Protein AF-A0A7Y1VDQ6-F1 (afdb_monomer_lite)

Structure (mmCIF, N/CA/C/O backbone):
data_AF-A0A7Y1VDQ6-F1
#
_entry.id   AF-A0A7Y1VDQ6-F1
#
loop_
_atom_site.group_PDB
_atom_site.id
_atom_site.type_symbol
_atom_site.label_atom_id
_atom_site.label_alt_id
_atom_site.label_comp_id
_atom_site.label_asym_id
_atom_site.label_entity_id
_atom_site.label_seq_id
_atom_site.pdbx_PDB_ins_code
_atom_site.Cartn_x
_atom_site.Cartn_y
_atom_site.Cartn_z
_atom_site.occupancy
_atom_site.B_iso_or_equiv
_atom_site.auth_seq_id
_atom_site.auth_comp_id
_atom_site.auth_asym_id
_atom_site.auth_atom_id
_atom_site.pdbx_PDB_model_num
ATOM 1 N N . PHE A 1 1 ? -8.328 18.631 -32.331 1.00 52.78 1 PHE A N 1
ATOM 2 C CA . PHE A 1 1 ? -6.894 18.838 -32.068 1.00 52.78 1 PHE A CA 1
ATOM 3 C C . PHE A 1 1 ? -6.347 19.710 -33.178 1.00 52.78 1 PHE A C 1
ATOM 5 O O . PHE A 1 1 ? -6.608 19.399 -34.333 1.00 52.78 1 PHE A O 1
ATOM 12 N N . ASP A 1 2 ? -5.708 20.828 -32.841 1.00 75.69 2 ASP A N 1
ATOM 13 C CA . ASP A 1 2 ? -5.176 21.768 -33.831 1.00 75.69 2 ASP A CA 1
ATOM 14 C C . ASP A 1 2 ? -3.808 21.281 -34.339 1.00 75.69 2 ASP A C 1
ATOM 16 O O . ASP A 1 2 ? -2.830 21.262 -33.594 1.00 75.69 2 ASP A O 1
ATOM 20 N N . GLN A 1 3 ? -3.749 20.841 -35.600 1.00 69.50 3 GLN A N 1
ATOM 21 C CA . GLN A 1 3 ? -2.518 20.369 -36.249 1.00 69.50 3 GLN A CA 1
ATOM 22 C C . GLN A 1 3 ? -1.485 21.493 -36.417 1.00 69.50 3 GLN A C 1
ATOM 24 O O . GLN A 1 3 ? -0.283 21.226 -36.415 1.00 69.50 3 GLN A O 1
ATOM 29 N N . LYS A 1 4 ? -1.929 22.758 -36.469 1.00 73.94 4 LYS A N 1
ATOM 30 C CA . LYS A 1 4 ? -1.034 23.922 -36.517 1.00 73.94 4 LYS A CA 1
ATOM 31 C C . LYS A 1 4 ? -0.232 24.060 -35.222 1.00 73.94 4 LYS A C 1
ATOM 33 O O . LYS A 1 4 ? 0.971 24.294 -35.275 1.00 73.94 4 LYS A O 1
ATOM 38 N N . ALA A 1 5 ? -0.876 23.848 -34.075 1.00 77.56 5 ALA A N 1
ATOM 39 C CA . ALA A 1 5 ? -0.206 23.849 -32.778 1.00 77.56 5 ALA A CA 1
ATOM 40 C C . ALA A 1 5 ? 0.826 22.714 -32.664 1.00 77.56 5 ALA A C 1
ATOM 42 O O . ALA A 1 5 ? 1.908 22.922 -32.127 1.00 77.56 5 ALA A O 1
ATOM 43 N N . LEU A 1 6 ? 0.532 21.529 -33.214 1.00 71.38 6 LEU A N 1
ATOM 44 C CA . LEU A 1 6 ? 1.483 20.411 -33.234 1.00 71.38 6 LEU A CA 1
ATOM 45 C C . LEU A 1 6 ? 2.713 20.722 -34.103 1.00 71.38 6 LEU A C 1
ATOM 47 O O . LEU A 1 6 ? 3.835 20.403 -33.722 1.00 71.38 6 LEU A O 1
ATOM 51 N N . ARG A 1 7 ? 2.498 21.372 -35.254 1.00 76.81 7 ARG A N 1
ATOM 52 C CA . ARG A 1 7 ? 3.567 21.823 -36.152 1.00 76.81 7 ARG A CA 1
ATOM 53 C C . ARG A 1 7 ? 4.493 22.834 -35.479 1.00 76.81 7 ARG A C 1
ATOM 55 O O . ARG A 1 7 ? 5.700 22.693 -35.616 1.00 76.81 7 ARG A O 1
ATOM 62 N N . LEU A 1 8 ? 3.937 23.790 -34.736 1.00 78.56 8 LEU A N 1
ATOM 63 C CA . LEU A 1 8 ? 4.717 24.766 -33.967 1.00 78.56 8 LEU A CA 1
ATOM 64 C C . LEU A 1 8 ? 5.566 24.081 -32.892 1.00 78.56 8 LEU A C 1
ATOM 66 O O . LEU A 1 8 ? 6.774 24.244 -32.888 1.00 78.56 8 LEU A O 1
ATOM 70 N N . ARG A 1 9 ? 4.967 23.204 -32.077 1.00 80.06 9 ARG A N 1
ATOM 71 C CA . ARG A 1 9 ? 5.688 22.443 -31.037 1.00 80.06 9 ARG A CA 1
ATOM 72 C C . ARG A 1 9 ? 6.830 21.591 -31.587 1.00 80.06 9 ARG A C 1
ATOM 74 O O . ARG A 1 9 ? 7.827 21.367 -30.912 1.00 80.06 9 ARG A O 1
ATOM 81 N N . TYR A 1 10 ? 6.657 21.051 -32.791 1.00 75.44 10 TYR A N 1
ATOM 82 C CA . TYR A 1 10 ? 7.701 20.261 -33.429 1.00 75.44 10 TYR A CA 1
ATOM 83 C C . TYR A 1 10 ? 8.783 21.145 -34.063 1.00 75.44 10 TYR A C 1
ATOM 85 O O . TYR A 1 10 ? 9.948 20.774 -34.019 1.00 75.44 10 TYR A O 1
ATOM 93 N N . ALA A 1 11 ? 8.428 22.312 -34.610 1.00 74.12 11 ALA A N 1
ATOM 94 C CA . ALA A 1 11 ? 9.401 23.298 -35.088 1.00 74.12 11 ALA A CA 1
ATOM 95 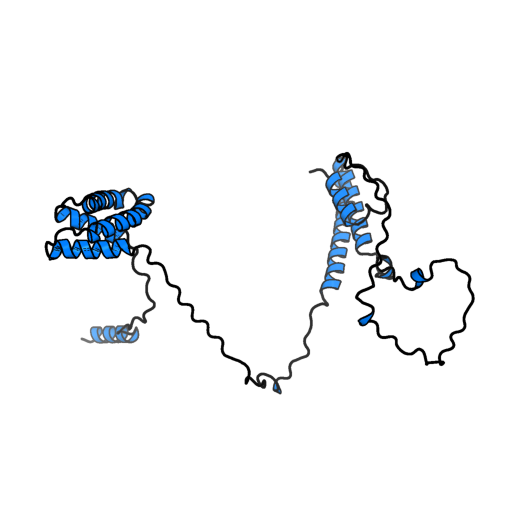C C . ALA A 1 11 ? 10.252 23.862 -33.931 1.00 74.12 11 ALA A C 1
ATOM 97 O O . ALA A 1 11 ? 11.473 23.921 -34.051 1.00 74.12 11 ALA A O 1
ATOM 98 N N . GLU A 1 12 ? 9.618 24.148 -32.789 1.00 80.00 12 GLU A N 1
ATOM 99 C CA . GLU A 1 12 ? 10.252 24.498 -31.508 1.00 80.00 12 GLU A CA 1
ATOM 100 C C . GLU A 1 12 ? 11.253 23.410 -31.077 1.00 80.00 12 GLU A C 1
ATOM 102 O O . GLU A 1 12 ? 12.421 23.690 -30.829 1.00 80.00 12 GLU A O 1
ATOM 107 N N . PHE A 1 13 ? 10.845 22.132 -31.097 1.00 79.12 13 PHE A N 1
ATOM 108 C CA . PHE A 1 13 ? 11.730 20.997 -30.787 1.00 79.12 13 PHE A CA 1
ATOM 109 C C . PHE A 1 13 ? 12.947 20.881 -31.725 1.00 79.12 13 PHE A C 1
ATOM 111 O O . PHE A 1 13 ? 13.984 20.343 -31.333 1.00 79.12 13 PHE A O 1
ATOM 118 N N . MET A 1 14 ? 12.828 21.365 -32.962 1.00 72.25 14 MET A N 1
ATOM 119 C CA . MET A 1 14 ? 13.901 21.349 -33.958 1.00 72.25 14 MET A CA 1
ATOM 120 C C . MET A 1 14 ? 14.816 22.581 -33.884 1.00 72.25 14 MET A C 1
ATOM 122 O O . MET A 1 14 ? 15.831 22.593 -34.580 1.00 72.25 14 MET A O 1
ATOM 126 N N . GLY A 1 15 ? 14.498 23.569 -33.036 1.00 68.44 15 GLY A N 1
ATOM 127 C CA . GLY A 1 15 ? 15.268 24.808 -32.880 1.00 68.44 15 GLY A CA 1
ATOM 128 C C . GLY A 1 15 ? 15.041 25.839 -33.991 1.00 68.44 15 GLY A C 1
ATOM 129 O O . GLY A 1 15 ? 15.846 26.745 -34.155 1.00 68.44 15 GLY A O 1
ATOM 130 N N . GLU A 1 16 ? 13.962 25.723 -34.775 1.00 63.44 16 GLU A N 1
ATOM 131 C CA . GLU A 1 16 ? 13.698 26.615 -35.924 1.00 63.44 16 GLU A CA 1
ATOM 132 C C . GLU A 1 16 ? 13.106 27.988 -35.531 1.00 63.44 16 GLU A C 1
ATOM 134 O O . GLU A 1 16 ? 12.882 28.839 -36.397 1.00 63.44 16 GLU A O 1
ATOM 139 N N . GLU A 1 17 ? 12.851 28.224 -34.240 1.00 59.28 17 GLU A N 1
ATOM 140 C CA . GLU A 1 17 ? 12.373 29.520 -33.727 1.00 59.28 17 GLU A CA 1
ATOM 141 C C . GLU A 1 17 ? 13.474 30.593 -33.697 1.00 59.28 17 GLU A C 1
ATOM 143 O O . GLU A 1 17 ? 13.162 31.778 -33.748 1.00 59.28 17 GLU A O 1
ATOM 148 N N . GLU A 1 18 ? 14.753 30.204 -33.683 1.00 50.19 18 GLU A N 1
ATOM 149 C CA . GLU A 1 18 ? 15.876 31.148 -33.576 1.00 50.19 18 GLU A CA 1
ATOM 150 C C . GLU A 1 18 ? 16.342 31.688 -34.947 1.00 50.19 18 GLU A C 1
ATOM 152 O O . GLU A 1 18 ? 16.821 32.815 -35.040 1.00 50.19 18 GLU A O 1
ATOM 157 N N . ASP A 1 19 ? 16.126 30.931 -36.033 1.00 44.44 19 ASP A N 1
ATOM 158 C CA . ASP A 1 19 ? 16.579 31.280 -37.397 1.00 44.44 19 ASP A CA 1
ATOM 159 C C . ASP A 1 19 ? 15.484 31.942 -38.263 1.00 44.44 19 ASP A C 1
ATOM 161 O O . ASP A 1 19 ? 15.747 32.569 -39.291 1.00 44.44 19 ASP A O 1
ATOM 165 N N . SER A 1 20 ? 14.216 31.860 -37.844 1.00 45.16 20 SER A N 1
ATOM 166 C CA . SER A 1 20 ? 13.118 32.578 -38.496 1.00 45.16 20 SER A CA 1
ATOM 167 C C . SER A 1 20 ? 12.603 33.674 -37.570 1.00 45.16 20 SER A C 1
ATOM 169 O O . SER A 1 20 ? 11.783 33.418 -36.702 1.00 45.16 20 SER A O 1
ATOM 171 N N . GLY A 1 21 ? 13.079 34.911 -37.760 1.00 42.03 21 GLY A N 1
ATOM 172 C CA . GLY A 1 21 ? 12.666 36.117 -37.019 1.00 42.03 21 GLY A CA 1
ATOM 173 C C . GLY A 1 21 ? 11.194 36.527 -37.208 1.00 42.03 21 GLY A C 1
ATOM 174 O O . GLY A 1 21 ? 10.890 37.677 -37.519 1.00 42.03 21 GLY A O 1
ATOM 175 N N . LEU A 1 22 ? 10.271 35.582 -37.060 1.00 36.28 22 LEU A N 1
ATOM 176 C CA . LEU A 1 22 ? 8.826 35.737 -37.051 1.00 36.28 22 LEU A CA 1
ATOM 177 C C . LEU A 1 22 ? 8.322 35.421 -35.643 1.00 36.28 22 LEU A C 1
ATOM 179 O O . LEU A 1 22 ? 7.614 34.440 -35.419 1.00 36.28 22 LEU A O 1
ATOM 183 N N . ASP A 1 23 ? 8.662 36.306 -34.709 1.00 39.59 23 ASP A N 1
ATOM 184 C CA . ASP A 1 23 ? 7.943 36.429 -33.449 1.00 39.59 23 ASP A CA 1
ATOM 185 C C . ASP A 1 23 ? 6.525 36.938 -33.751 1.00 39.59 23 ASP A C 1
ATOM 187 O O . ASP A 1 23 ? 6.282 38.122 -33.998 1.00 39.59 23 ASP A O 1
ATOM 191 N N . ILE A 1 24 ? 5.577 36.005 -33.825 1.00 40.19 24 ILE A N 1
ATOM 192 C CA . ILE A 1 24 ? 4.149 36.308 -33.802 1.00 40.19 24 ILE A CA 1
ATOM 193 C C . ILE A 1 24 ? 3.556 35.614 -32.578 1.00 40.19 24 ILE A C 1
ATOM 195 O O . ILE A 1 24 ? 2.944 34.549 -32.671 1.00 40.19 24 ILE A O 1
ATOM 199 N N . GLY A 1 25 ? 3.672 36.303 -31.445 1.00 32.06 25 GLY A N 1
ATOM 200 C CA . GLY A 1 25 ? 2.509 36.584 -30.611 1.00 32.06 25 GLY A CA 1
ATOM 201 C C . GLY A 1 25 ? 2.469 35.880 -29.263 1.00 32.06 25 GLY A C 1
ATOM 202 O O . GLY A 1 25 ? 1.751 34.898 -29.097 1.00 32.06 25 GLY A O 1
ATOM 203 N N . ASN A 1 26 ? 3.075 36.515 -28.262 1.00 33.50 26 ASN A N 1
ATOM 204 C CA . ASN A 1 26 ? 2.482 36.605 -26.929 1.00 33.50 26 ASN A CA 1
ATOM 205 C C . ASN A 1 26 ? 2.201 38.081 -26.615 1.00 33.50 26 ASN A C 1
ATOM 207 O O . ASN A 1 26 ? 2.941 38.752 -25.901 1.00 33.50 26 ASN A O 1
ATOM 211 N N . GLU A 1 27 ? 1.095 38.596 -27.160 1.00 37.72 27 GLU A N 1
ATOM 212 C CA . GLU A 1 27 ? 0.453 39.802 -26.634 1.00 37.72 27 GLU A CA 1
ATOM 213 C C . GLU A 1 27 ? -0.048 39.496 -25.215 1.00 37.72 27 GLU A C 1
ATOM 215 O O . GLU A 1 27 ? -1.138 38.951 -25.053 1.00 37.72 27 GLU A O 1
ATOM 220 N N . ASN A 1 28 ? 0.785 39.755 -24.203 1.00 37.16 28 ASN A N 1
ATOM 221 C CA . ASN A 1 28 ? 0.408 40.081 -22.822 1.00 37.16 28 ASN A CA 1
ATOM 222 C C . ASN A 1 28 ? 1.670 40.212 -21.956 1.00 37.16 28 ASN A C 1
ATOM 224 O O . ASN A 1 28 ? 2.018 39.272 -21.246 1.00 37.16 28 ASN A O 1
ATOM 228 N N . LEU A 1 29 ? 2.320 41.378 -21.971 1.00 31.48 29 LEU A N 1
ATOM 229 C CA . LEU A 1 29 ? 2.758 42.028 -20.732 1.00 31.48 29 LEU A CA 1
ATOM 230 C C . LEU A 1 29 ? 3.165 43.475 -21.024 1.00 31.48 29 LEU A C 1
ATOM 232 O O . LEU A 1 29 ? 4.260 43.770 -21.490 1.00 31.48 29 LEU A O 1
ATOM 236 N N . GLU A 1 30 ? 2.226 44.379 -20.771 1.00 31.91 30 GLU A N 1
ATOM 237 C CA . GLU A 1 30 ? 2.508 45.794 -20.583 1.00 31.91 30 GLU A CA 1
ATOM 238 C C . GLU A 1 30 ? 3.500 45.990 -19.430 1.00 31.91 30 GLU A C 1
ATOM 240 O O . GLU A 1 30 ? 3.379 45.365 -18.376 1.00 31.91 30 GLU A O 1
ATOM 245 N N . SER A 1 31 ? 4.362 46.990 -19.620 1.00 29.89 31 SER A N 1
ATOM 246 C CA . SER A 1 31 ? 4.977 47.829 -18.589 1.00 29.89 31 SER A CA 1
ATOM 247 C C . SER A 1 31 ? 5.972 47.161 -17.635 1.00 29.89 31 SER A C 1
ATOM 249 O O . SER A 1 31 ? 5.598 46.443 -16.714 1.00 29.89 31 SER A O 1
ATOM 251 N N . LEU A 1 32 ? 7.240 47.556 -17.739 1.00 28.22 32 LEU A N 1
ATOM 252 C CA . LEU A 1 32 ? 7.770 48.592 -16.848 1.00 28.22 32 LEU A CA 1
ATOM 253 C C . LEU A 1 32 ? 9.182 48.996 -17.281 1.00 28.22 32 LEU A C 1
ATOM 255 O O . LEU A 1 32 ? 10.073 48.170 -17.456 1.00 28.22 32 LEU A O 1
ATOM 259 N N . GLU A 1 33 ? 9.321 50.304 -17.458 1.00 30.91 33 GLU A N 1
ATOM 260 C CA . GLU A 1 33 ? 10.562 51.065 -17.408 1.00 30.91 33 GLU A CA 1
ATOM 261 C C . GLU A 1 33 ? 11.394 50.653 -16.183 1.00 30.91 33 GLU A C 1
ATOM 263 O O . GLU A 1 33 ? 10.828 50.447 -15.111 1.00 30.91 33 GLU A O 1
ATOM 268 N N . ASN A 1 34 ? 12.719 50.590 -16.328 1.00 29.22 34 ASN A N 1
ATOM 269 C CA . ASN A 1 34 ? 13.628 51.273 -15.408 1.00 29.22 34 ASN A CA 1
ATOM 270 C C . ASN A 1 34 ? 15.037 51.373 -16.005 1.00 29.22 34 ASN A C 1
ATOM 272 O O . ASN A 1 34 ? 15.670 50.385 -16.368 1.00 29.22 34 ASN A O 1
ATOM 276 N N . GLU A 1 35 ? 15.471 52.623 -16.111 1.00 34.84 35 GLU A N 1
ATOM 277 C CA . GLU A 1 35 ? 16.839 53.083 -16.307 1.00 34.84 35 GLU A CA 1
ATOM 278 C C . GLU A 1 35 ? 17.638 52.885 -15.006 1.00 34.84 35 GLU A C 1
ATOM 280 O O . GLU A 1 35 ? 17.183 53.339 -13.961 1.00 34.84 35 GLU A O 1
ATOM 285 N N . GLU A 1 36 ? 18.846 52.319 -15.060 1.00 28.94 36 GLU A N 1
ATOM 286 C CA . GLU A 1 36 ? 19.869 52.417 -13.996 1.00 28.94 36 GLU A CA 1
ATOM 287 C C . GLU A 1 36 ? 21.236 52.481 -14.710 1.00 28.94 36 GLU A C 1
ATOM 289 O O . GLU A 1 36 ? 21.596 51.569 -15.448 1.00 28.94 36 GLU A O 1
ATOM 294 N N . GLN A 1 37 ? 21.862 53.652 -14.883 1.00 28.50 37 GLN A N 1
ATOM 295 C CA . GLN A 1 37 ? 22.720 54.405 -13.950 1.00 28.50 37 GLN A CA 1
ATOM 296 C C . GLN A 1 37 ? 23.905 53.610 -13.373 1.00 28.50 37 GLN A C 1
ATOM 298 O O . GLN A 1 37 ? 23.745 52.660 -12.620 1.00 28.50 37 GLN A O 1
ATOM 303 N N . ASN A 1 38 ? 25.100 54.082 -13.751 1.00 29.09 38 ASN A N 1
ATOM 304 C CA . ASN A 1 38 ? 26.414 53.742 -13.213 1.00 29.09 38 ASN A CA 1
ATOM 305 C C . ASN A 1 38 ? 26.484 53.953 -11.698 1.00 29.09 38 ASN A C 1
ATOM 307 O O . ASN A 1 38 ? 26.236 55.076 -11.266 1.00 29.09 38 ASN A O 1
ATOM 311 N N . GLU A 1 39 ? 27.017 52.979 -10.959 1.00 29.27 39 GLU A N 1
ATOM 312 C CA . GLU A 1 39 ? 27.858 53.238 -9.785 1.00 29.27 39 GLU A CA 1
ATOM 313 C C . GLU A 1 39 ? 29.040 52.254 -9.771 1.00 29.27 39 GLU A C 1
ATOM 315 O O . GLU A 1 39 ? 28.887 51.045 -9.942 1.00 29.27 39 GLU A O 1
ATOM 320 N N . GLU A 1 40 ? 30.235 52.828 -9.651 1.00 33.09 40 GLU A N 1
ATOM 321 C CA . GLU A 1 40 ? 31.520 52.164 -9.464 1.00 33.09 40 GLU A CA 1
ATOM 322 C C . GLU A 1 40 ? 31.618 51.674 -8.012 1.00 33.09 40 GLU A C 1
ATOM 324 O O . GLU A 1 40 ? 31.557 52.493 -7.098 1.00 33.09 40 GLU A O 1
ATOM 329 N N . GLU A 1 41 ? 31.851 50.380 -7.783 1.00 31.20 41 GLU A N 1
ATOM 330 C CA . GLU A 1 41 ? 32.461 49.908 -6.537 1.00 31.20 41 GLU A CA 1
ATOM 331 C C . GLU A 1 41 ? 33.547 48.868 -6.840 1.00 31.20 41 GLU A C 1
ATOM 333 O O . GLU A 1 41 ? 33.340 47.841 -7.484 1.00 31.20 41 GLU A O 1
ATOM 338 N N . GLU A 1 42 ? 34.742 49.219 -6.383 1.00 43.91 42 GLU A N 1
ATOM 339 C CA . GLU A 1 42 ? 35.998 48.492 -6.427 1.00 43.91 42 GLU A CA 1
ATOM 340 C C . GLU A 1 42 ? 35.908 47.265 -5.502 1.00 43.91 42 GLU A C 1
ATOM 342 O O . GLU A 1 42 ? 36.004 47.381 -4.281 1.00 43.91 42 GLU A O 1
ATOM 347 N N . SER A 1 43 ? 35.696 46.077 -6.073 1.00 36.94 43 SER A N 1
ATOM 348 C CA . SER A 1 43 ? 35.812 44.808 -5.352 1.00 36.94 43 SER A CA 1
ATOM 349 C C . SER A 1 43 ? 37.053 44.060 -5.831 1.00 36.94 43 SER A C 1
ATOM 351 O O . SER A 1 43 ? 37.087 43.561 -6.956 1.00 36.94 43 SER A O 1
ATOM 353 N N . GLU A 1 44 ? 38.067 43.997 -4.970 1.00 48.34 44 GLU A N 1
ATOM 354 C CA . GLU A 1 44 ? 39.236 43.132 -5.128 1.00 48.34 44 GLU A CA 1
ATOM 355 C C . GLU A 1 44 ? 38.792 41.686 -5.417 1.00 48.34 44 GLU A C 1
ATOM 357 O O . GLU A 1 44 ? 37.946 41.133 -4.711 1.00 48.34 44 GLU A O 1
ATOM 362 N N . ASP A 1 45 ? 39.349 41.090 -6.475 1.00 60.31 45 ASP A N 1
ATOM 363 C CA . ASP A 1 45 ? 39.040 39.734 -6.930 1.00 60.31 45 ASP A CA 1
ATOM 364 C C . ASP A 1 45 ? 39.461 38.693 -5.865 1.00 60.31 45 ASP A C 1
ATOM 366 O O . ASP A 1 45 ? 40.661 38.506 -5.625 1.00 60.31 45 ASP A O 1
ATOM 370 N N . PRO A 1 46 ? 38.514 37.984 -5.218 1.00 61.31 46 PRO A N 1
ATOM 371 C CA . PRO A 1 46 ? 38.809 37.026 -4.152 1.00 61.31 46 PRO A CA 1
ATOM 372 C C . PRO A 1 46 ? 39.549 35.766 -4.639 1.00 61.31 46 PRO A C 1
ATOM 374 O O . PRO A 1 46 ? 39.880 34.908 -3.817 1.00 61.31 46 PRO A O 1
ATOM 377 N N . LEU A 1 47 ? 39.808 35.623 -5.947 1.00 56.38 47 LEU A N 1
ATOM 378 C CA . LEU A 1 47 ? 40.581 34.513 -6.513 1.00 56.38 47 LEU A CA 1
ATOM 379 C C . LEU A 1 47 ? 42.073 34.802 -6.731 1.00 56.38 47 LEU A C 1
ATOM 381 O O . LEU A 1 47 ? 42.812 33.858 -7.024 1.00 56.38 47 LEU A O 1
ATOM 385 N N . ALA A 1 48 ? 42.546 36.037 -6.535 1.00 62.88 48 ALA A N 1
ATOM 386 C CA . ALA A 1 48 ? 43.953 36.390 -6.764 1.00 62.88 48 ALA A CA 1
ATOM 387 C C . ALA A 1 48 ? 44.947 35.611 -5.869 1.00 62.88 48 ALA A C 1
ATOM 389 O O . ALA A 1 48 ? 46.111 35.448 -6.222 1.00 62.88 48 ALA A O 1
ATOM 390 N N . GLU A 1 49 ? 44.501 35.068 -4.729 1.00 57.12 49 GLU A N 1
ATOM 391 C CA . GLU A 1 49 ? 45.335 34.232 -3.845 1.00 57.12 49 GLU A CA 1
ATOM 392 C C . GLU A 1 49 ? 45.510 32.783 -4.357 1.00 57.12 49 GLU A C 1
ATOM 394 O O . GLU A 1 49 ? 46.384 32.055 -3.887 1.00 57.12 49 GLU A O 1
ATOM 399 N N . TYR A 1 50 ? 44.711 32.355 -5.344 1.00 59.16 50 TYR A N 1
ATOM 400 C CA . TYR A 1 50 ? 44.745 30.998 -5.911 1.00 59.16 50 TYR A CA 1
ATOM 401 C C . TYR A 1 50 ? 45.374 30.917 -7.308 1.00 59.16 50 TYR A C 1
ATOM 403 O O . TYR A 1 50 ? 45.562 29.815 -7.831 1.00 59.16 50 TYR A O 1
ATOM 411 N N . THR A 1 51 ? 45.732 32.048 -7.915 1.00 50.62 51 THR A N 1
ATOM 412 C CA . THR A 1 51 ? 46.453 32.073 -9.190 1.00 50.62 51 THR A CA 1
ATOM 413 C C . THR A 1 51 ? 47.951 31.931 -8.929 1.00 50.62 51 THR A C 1
ATOM 415 O O . THR A 1 51 ? 48.599 32.842 -8.420 1.00 50.62 51 THR A O 1
ATOM 418 N N . HIS A 1 52 ? 48.517 30.766 -9.245 1.00 59.62 52 HIS A N 1
ATOM 419 C CA . HIS A 1 52 ? 49.966 30.590 -9.259 1.00 59.62 52 HIS A CA 1
ATOM 420 C C . HIS A 1 52 ? 50.547 31.195 -10.540 1.00 59.62 52 HIS A C 1
ATOM 422 O O . HIS A 1 52 ? 50.369 30.635 -11.621 1.00 59.62 52 HIS A O 1
ATOM 428 N N . ASP A 1 53 ? 51.275 32.305 -10.401 1.00 54.81 53 ASP A N 1
ATOM 429 C CA . ASP A 1 53 ? 52.198 32.781 -11.429 1.00 54.81 53 ASP A CA 1
ATOM 430 C C . ASP A 1 53 ? 53.300 31.733 -11.610 1.00 54.81 53 ASP A C 1
ATOM 432 O O . ASP A 1 53 ? 54.102 31.466 -10.711 1.00 54.81 53 ASP A O 1
ATOM 436 N N . HIS A 1 54 ? 53.313 31.086 -12.770 1.00 52.31 54 HIS A N 1
ATOM 437 C CA . HIS A 1 54 ? 54.437 30.265 -13.186 1.00 52.31 54 HIS A CA 1
ATOM 438 C C . HIS A 1 54 ? 55.470 31.172 -13.858 1.00 52.31 54 HIS A C 1
ATOM 440 O O . HIS A 1 54 ? 55.172 31.804 -14.869 1.00 52.31 54 HIS A O 1
ATOM 446 N N . ASP A 1 55 ? 56.673 31.218 -13.278 1.00 43.28 55 ASP A N 1
ATOM 447 C CA . ASP A 1 55 ? 57.845 31.911 -13.814 1.00 43.28 55 ASP A CA 1
ATOM 448 C C . ASP A 1 55 ? 58.005 31.661 -15.322 1.00 43.28 55 ASP A C 1
ATOM 450 O O . ASP A 1 55 ? 58.183 30.528 -15.782 1.00 43.28 55 ASP A O 1
ATOM 454 N N . ASN A 1 56 ? 57.953 32.748 -16.090 1.00 50.22 56 ASN A N 1
ATOM 455 C CA . ASN A 1 56 ? 58.138 32.758 -17.533 1.00 50.22 56 ASN A CA 1
ATOM 456 C C . ASN A 1 56 ? 59.633 32.777 -17.892 1.00 50.22 56 ASN A C 1
ATOM 458 O O . ASN A 1 56 ? 60.150 33.761 -18.415 1.00 50.22 56 ASN A O 1
ATOM 462 N N . GLU A 1 57 ? 60.334 31.683 -17.604 1.00 45.78 57 GLU A N 1
ATOM 463 C CA . GLU A 1 57 ? 61.690 31.441 -18.108 1.00 45.78 57 GLU A CA 1
ATOM 464 C C . GLU A 1 57 ? 61.743 30.084 -18.819 1.00 45.78 57 GLU A C 1
ATOM 466 O O . GLU A 1 57 ? 62.349 29.116 -18.361 1.00 45.78 57 GLU A O 1
ATOM 471 N N . ASN A 1 58 ? 61.092 30.005 -19.980 1.00 42.38 58 ASN A N 1
ATOM 472 C CA . ASN A 1 58 ? 61.426 28.990 -20.973 1.00 42.38 58 ASN A CA 1
ATOM 473 C C . ASN A 1 58 ? 61.521 29.624 -22.366 1.00 42.38 58 ASN A C 1
ATOM 475 O O . ASN A 1 58 ? 60.602 29.560 -23.177 1.00 42.38 58 ASN A O 1
ATOM 479 N N . GLU A 1 59 ? 62.682 30.223 -22.629 1.00 46.44 59 GLU A N 1
ATOM 480 C CA . GLU A 1 59 ? 63.118 30.847 -23.889 1.00 46.44 59 GLU A CA 1
ATOM 481 C C . GLU A 1 59 ? 63.373 29.836 -25.035 1.00 46.44 59 GLU A C 1
ATOM 483 O O . GLU A 1 59 ? 64.267 30.001 -25.865 1.00 46.44 59 GLU A O 1
ATOM 488 N N . HIS A 1 60 ? 62.596 28.755 -25.118 1.00 43.38 60 HIS A N 1
ATOM 489 C CA . HIS A 1 60 ? 62.765 27.742 -26.158 1.00 43.38 60 HIS A CA 1
ATOM 490 C C . HIS A 1 60 ? 61.428 27.250 -26.711 1.00 43.38 60 HIS A C 1
ATOM 492 O O . HIS A 1 60 ? 61.040 26.102 -26.520 1.00 43.38 60 HIS A O 1
ATOM 498 N N . ASN A 1 61 ? 60.754 28.128 -27.453 1.00 43.00 61 ASN A N 1
ATOM 499 C CA . ASN A 1 61 ? 60.068 27.758 -28.691 1.00 43.00 61 ASN A CA 1
ATOM 500 C C . ASN A 1 61 ? 59.751 29.025 -29.495 1.00 43.00 61 ASN A C 1
ATOM 502 O O . ASN A 1 61 ? 58.718 29.657 -29.304 1.00 43.00 61 ASN A O 1
ATOM 506 N N . LEU A 1 62 ? 60.671 29.385 -30.396 1.00 48.78 62 LEU A N 1
ATOM 507 C CA . LEU A 1 62 ? 60.396 30.305 -31.498 1.00 48.78 62 LEU A CA 1
ATOM 508 C C . LEU A 1 62 ? 59.311 29.671 -32.379 1.00 48.78 62 LEU A C 1
ATOM 510 O O . LEU A 1 62 ? 59.589 28.721 -33.112 1.00 48.78 62 LEU A O 1
ATOM 514 N N . VAL A 1 63 ? 58.094 30.195 -32.295 1.00 44.44 63 VAL A N 1
ATOM 515 C CA . VAL A 1 63 ? 57.132 30.135 -33.396 1.00 44.44 63 VAL A CA 1
ATOM 516 C C . VAL A 1 63 ? 57.208 31.500 -34.069 1.00 44.44 63 VAL A C 1
ATOM 518 O O . VAL A 1 63 ? 57.188 32.518 -33.383 1.00 44.44 63 VAL A O 1
ATOM 521 N N . GLU A 1 64 ? 57.414 31.502 -35.383 1.00 43.84 64 GLU A N 1
ATOM 522 C CA . GLU A 1 64 ? 57.484 32.715 -36.200 1.00 43.84 64 GLU A CA 1
ATOM 523 C C . GLU A 1 64 ? 56.166 33.495 -36.062 1.00 43.84 64 GLU A C 1
ATOM 525 O O . GLU A 1 64 ? 55.086 32.928 -36.221 1.00 43.84 64 GLU A O 1
ATOM 530 N N . GLU A 1 65 ? 56.263 34.778 -35.704 1.00 39.03 65 GLU A N 1
ATOM 531 C CA . GLU A 1 65 ? 55.142 35.715 -35.747 1.00 39.03 65 GLU A CA 1
ATOM 532 C C . GLU A 1 65 ? 54.871 36.045 -37.220 1.00 39.03 65 GLU A C 1
ATOM 534 O O . GLU A 1 65 ? 55.572 36.857 -37.825 1.00 39.03 65 GLU A O 1
ATOM 539 N N . ASP A 1 66 ? 53.890 35.366 -37.815 1.00 36.75 66 ASP A N 1
ATOM 540 C CA . ASP A 1 66 ? 53.272 35.821 -39.057 1.00 36.75 66 ASP A CA 1
ATOM 541 C C . ASP A 1 66 ? 52.297 36.957 -38.714 1.00 36.75 66 ASP A C 1
ATOM 543 O O . ASP A 1 66 ? 51.219 36.748 -38.154 1.00 36.75 66 ASP A O 1
ATOM 547 N N . ASP A 1 67 ? 52.718 38.179 -39.045 1.00 40.88 67 ASP A N 1
ATOM 548 C CA . ASP A 1 67 ? 51.895 39.384 -39.075 1.00 40.88 67 ASP A CA 1
ATOM 549 C C . ASP A 1 67 ? 50.820 39.256 -40.174 1.00 40.88 67 ASP A C 1
ATOM 551 O O . ASP A 1 67 ? 51.010 39.703 -41.309 1.00 40.88 67 ASP A O 1
ATOM 555 N N . GLU A 1 68 ? 49.665 38.674 -39.846 1.00 40.84 68 GLU A N 1
ATOM 556 C CA . GLU A 1 68 ? 48.437 38.862 -40.625 1.00 40.84 68 GLU A CA 1
ATOM 557 C C . GLU A 1 68 ? 47.399 39.635 -39.801 1.00 40.84 68 GLU A C 1
ATOM 559 O O . GLU A 1 68 ? 46.764 39.141 -38.870 1.00 40.84 68 GLU A O 1
ATOM 564 N N . GLU A 1 69 ? 47.266 40.908 -40.174 1.00 47.94 69 GLU A N 1
ATOM 565 C CA . GLU A 1 69 ? 46.258 41.879 -39.758 1.00 47.94 69 GLU A CA 1
ATOM 566 C C . GLU A 1 69 ? 44.849 41.406 -40.175 1.00 47.94 69 GLU A C 1
ATOM 568 O O . GLU A 1 69 ? 44.248 41.927 -41.114 1.00 47.94 69 GLU A O 1
ATOM 573 N N . ASP A 1 70 ? 44.286 40.428 -39.467 1.00 42.72 70 ASP A N 1
ATOM 574 C CA . ASP A 1 70 ? 42.855 40.139 -39.528 1.00 42.72 70 ASP A CA 1
ATOM 575 C C . ASP A 1 70 ? 42.186 40.603 -38.234 1.00 42.72 70 ASP A C 1
ATOM 577 O O . ASP A 1 70 ? 42.321 40.037 -37.152 1.00 42.72 70 ASP A O 1
ATOM 581 N N . SER A 1 71 ? 41.455 41.706 -38.376 1.00 49.44 71 SER A N 1
ATOM 582 C CA . SER A 1 71 ? 40.644 42.378 -37.360 1.00 49.44 71 SER A CA 1
ATOM 583 C C . SER A 1 71 ? 39.436 41.535 -36.927 1.00 49.44 71 SER A C 1
ATOM 585 O O . SER A 1 71 ? 38.276 41.908 -37.099 1.00 49.44 71 SER A O 1
ATOM 587 N N . LYS A 1 72 ? 39.708 40.376 -36.332 1.00 52.88 72 LYS A N 1
ATOM 588 C CA . LYS A 1 72 ? 38.749 39.586 -35.567 1.00 52.88 72 LYS A CA 1
ATOM 589 C C . LYS A 1 72 ? 39.316 39.413 -34.171 1.00 52.88 72 LYS A C 1
ATOM 591 O O . LYS A 1 72 ? 40.501 39.156 -34.004 1.00 52.88 72 LYS A O 1
ATOM 596 N N . ASN A 1 73 ? 38.472 39.654 -33.174 1.00 59.62 73 ASN A N 1
ATOM 597 C CA . ASN A 1 73 ? 38.838 39.678 -31.763 1.00 59.62 73 ASN A CA 1
ATOM 598 C C . ASN A 1 73 ? 39.812 38.531 -31.425 1.00 59.62 73 ASN A C 1
ATOM 600 O O . ASN A 1 73 ? 39.463 37.381 -31.687 1.00 59.62 73 ASN A O 1
ATOM 604 N N . PRO A 1 74 ? 40.984 38.789 -30.813 1.00 61.62 74 PRO A N 1
ATOM 605 C CA . PRO A 1 74 ? 41.973 37.745 -30.507 1.00 61.62 74 PRO A CA 1
ATOM 606 C C . PRO A 1 74 ? 41.421 36.661 -29.563 1.00 61.62 74 PRO A C 1
ATOM 608 O O . PRO A 1 74 ? 41.952 35.561 -29.482 1.00 61.62 74 PRO A O 1
ATOM 611 N N . LEU A 1 75 ? 40.309 36.952 -28.882 1.00 61.62 75 LEU A N 1
ATOM 612 C CA . LEU A 1 75 ? 39.544 36.015 -28.058 1.00 61.62 75 LEU A CA 1
ATOM 613 C C . LEU A 1 75 ? 38.762 34.974 -28.873 1.00 61.62 75 LEU A C 1
ATOM 615 O O . LEU A 1 75 ? 38.470 33.899 -28.362 1.00 61.62 75 LEU A O 1
ATOM 619 N N . GLN A 1 76 ? 38.431 35.261 -30.132 1.00 62.31 76 GLN A N 1
ATOM 620 C CA . GLN A 1 76 ? 37.607 34.387 -30.968 1.00 62.31 76 GLN A CA 1
ATOM 621 C C . GLN A 1 76 ? 38.363 33.135 -31.430 1.00 62.31 76 GLN A C 1
ATOM 623 O O . GLN A 1 76 ? 37.747 32.111 -31.681 1.00 62.31 76 GLN A O 1
ATOM 628 N N . GLN A 1 77 ? 39.697 33.180 -31.465 1.00 59.31 77 GLN A N 1
ATOM 629 C CA . GLN A 1 77 ? 40.536 32.009 -31.741 1.00 59.31 77 GLN A CA 1
ATOM 630 C C . GLN A 1 77 ? 40.655 31.058 -30.533 1.00 59.31 77 GLN A C 1
ATOM 632 O O . GLN A 1 77 ? 41.072 29.913 -30.688 1.00 59.31 77 GLN A O 1
ATOM 637 N N . PHE A 1 78 ? 40.276 31.525 -29.337 1.00 61.38 78 PHE A N 1
ATOM 638 C CA . PHE A 1 78 ? 40.248 30.741 -28.098 1.00 61.38 78 PHE A CA 1
ATOM 639 C C . PHE A 1 78 ? 38.826 30.364 -27.652 1.00 61.38 78 PHE A C 1
ATOM 641 O O . PHE A 1 78 ? 38.675 29.529 -26.758 1.00 61.38 78 PHE A O 1
ATOM 648 N N . LEU A 1 79 ? 37.786 30.934 -28.273 1.00 61.81 79 LEU A N 1
ATOM 649 C CA . LEU A 1 79 ? 36.425 30.416 -28.183 1.00 61.81 79 LEU A CA 1
ATOM 650 C C . LEU A 1 79 ? 36.304 29.225 -29.136 1.00 61.81 79 LEU A C 1
ATOM 652 O O . LEU A 1 79 ? 36.255 29.384 -30.351 1.00 61.81 79 LEU A O 1
ATOM 656 N N . HIS A 1 80 ? 36.245 28.017 -28.583 1.00 60.69 80 HIS A N 1
ATOM 657 C CA . HIS A 1 80 ? 35.647 26.913 -29.319 1.00 60.69 80 HIS A CA 1
ATOM 658 C C . HIS A 1 80 ? 34.130 27.101 -29.273 1.00 60.69 80 HIS A C 1
ATOM 660 O O . HIS A 1 80 ? 33.513 26.867 -28.231 1.00 60.69 80 HIS A O 1
ATOM 666 N N . ASP A 1 81 ? 33.540 27.528 -30.388 1.00 58.62 81 ASP A N 1
ATOM 667 C CA . ASP A 1 81 ? 32.090 27.546 -30.566 1.00 58.62 81 ASP A CA 1
ATOM 668 C C . ASP A 1 81 ? 31.586 26.091 -30.562 1.00 58.62 81 ASP A C 1
ATOM 670 O O . ASP A 1 81 ? 31.579 25.391 -31.569 1.00 58.62 81 ASP A O 1
ATOM 674 N N . HIS A 1 82 ? 31.206 25.591 -29.386 1.00 58.56 82 HIS A N 1
ATOM 675 C CA . HIS A 1 82 ? 30.609 24.259 -29.223 1.00 58.56 82 HIS A CA 1
ATOM 676 C C . HIS A 1 82 ? 29.127 24.215 -29.614 1.00 58.56 82 HIS A C 1
ATOM 678 O O . HIS A 1 82 ? 28.508 23.148 -29.576 1.00 58.56 82 HIS A O 1
ATOM 684 N N . ASP A 1 83 ? 28.575 25.370 -29.976 1.00 51.28 83 ASP A N 1
ATOM 685 C CA . ASP A 1 83 ? 27.175 25.544 -30.331 1.00 51.28 83 ASP A CA 1
ATOM 686 C C . ASP A 1 83 ? 26.889 25.232 -31.799 1.00 51.28 83 ASP A C 1
ATOM 688 O O . ASP A 1 83 ? 25.721 25.236 -32.173 1.00 51.28 83 ASP A O 1
ATOM 692 N N . ASP A 1 84 ? 27.899 24.914 -32.620 1.00 54.06 84 ASP A N 1
ATOM 693 C CA . ASP A 1 84 ? 27.668 24.511 -34.005 1.00 54.06 84 ASP A CA 1
ATOM 694 C C . ASP A 1 84 ? 27.395 22.992 -34.101 1.00 54.06 84 ASP A C 1
ATOM 696 O O . ASP A 1 84 ? 28.315 22.163 -34.044 1.00 54.06 84 ASP A O 1
ATOM 700 N N . PRO A 1 85 ? 26.124 22.561 -34.228 1.00 55.62 85 PRO A N 1
ATOM 701 C CA . PRO A 1 85 ? 25.784 21.148 -34.325 1.00 55.62 85 PRO A CA 1
ATOM 702 C C . PRO A 1 85 ? 26.268 20.510 -35.637 1.00 55.62 85 PRO A C 1
ATOM 704 O O . PRO A 1 85 ? 26.200 19.279 -35.757 1.00 55.62 85 PRO A O 1
ATOM 707 N N . GLU A 1 86 ? 26.719 21.301 -36.622 1.00 52.62 86 GLU A N 1
ATOM 708 C CA . GLU A 1 86 ? 27.215 20.781 -37.899 1.00 52.62 86 GLU A CA 1
ATOM 709 C C . GLU A 1 86 ? 28.605 20.132 -37.776 1.00 52.62 86 GLU A C 1
ATOM 711 O O . GLU A 1 86 ? 28.853 19.108 -38.424 1.00 52.62 86 GLU A O 1
ATOM 716 N N . GLU A 1 87 ? 29.481 20.607 -36.880 1.00 50.88 87 GLU A N 1
ATOM 717 C CA . GLU A 1 87 ? 30.840 20.051 -36.740 1.00 50.88 87 GLU A CA 1
ATOM 718 C C . GLU A 1 87 ? 30.869 18.633 -36.136 1.00 50.88 87 GLU A C 1
ATOM 720 O O . GLU A 1 87 ? 31.803 17.861 -36.368 1.00 50.88 87 GLU A O 1
ATOM 725 N N . ALA A 1 88 ? 29.814 18.215 -35.428 1.00 53.12 88 ALA A N 1
ATOM 726 C CA . ALA A 1 88 ? 29.755 16.892 -34.802 1.00 53.12 88 ALA A CA 1
ATOM 727 C C . ALA A 1 88 ? 29.398 15.740 -35.770 1.00 53.12 88 ALA A C 1
ATOM 729 O O . ALA A 1 88 ? 29.479 14.569 -35.381 1.00 53.12 88 ALA A O 1
ATOM 730 N N . THR A 1 89 ? 28.985 16.017 -37.018 1.00 54.16 89 THR A N 1
ATOM 731 C CA . THR A 1 89 ? 28.450 14.978 -37.929 1.00 54.16 89 THR A CA 1
ATOM 732 C C . THR A 1 89 ? 28.864 15.123 -39.399 1.00 54.16 89 THR A C 1
ATOM 734 O O . THR A 1 89 ? 28.040 15.064 -40.303 1.00 54.16 89 THR A O 1
ATOM 737 N N . LEU A 1 90 ? 30.167 15.176 -39.678 1.00 48.94 90 LEU A N 1
ATOM 738 C CA . LEU A 1 90 ? 30.721 15.279 -41.043 1.00 48.94 90 LEU A CA 1
ATOM 739 C C . LEU A 1 90 ? 30.357 14.151 -42.050 1.00 48.94 90 LEU A C 1
ATOM 741 O O . LEU A 1 90 ? 30.728 14.264 -43.215 1.00 48.94 90 LEU A O 1
ATOM 745 N N . PHE A 1 91 ? 29.655 13.065 -41.673 1.00 46.09 91 PHE A N 1
ATOM 746 C CA . PHE A 1 91 ? 29.412 11.922 -42.586 1.00 46.09 91 PHE A CA 1
ATOM 747 C C . PHE A 1 91 ? 28.036 11.237 -42.543 1.00 46.09 91 PHE A C 1
ATOM 749 O O . PHE A 1 91 ? 27.870 10.154 -43.107 1.00 46.09 91 PHE A O 1
ATOM 756 N N . THR A 1 92 ? 27.006 11.851 -41.970 1.00 57.03 92 THR A N 1
ATOM 757 C CA . THR A 1 92 ? 25.624 11.373 -42.145 1.00 57.03 92 THR A CA 1
ATOM 758 C C . THR A 1 92 ? 24.694 12.563 -42.190 1.00 57.03 92 THR A C 1
ATOM 760 O O . THR A 1 92 ? 24.872 13.470 -41.386 1.00 57.03 92 THR A O 1
ATOM 763 N N . GLU A 1 93 ? 23.680 12.534 -43.061 1.00 61.25 93 GLU A N 1
ATOM 764 C CA . GLU A 1 93 ? 22.524 13.418 -42.912 1.00 61.25 93 GLU A CA 1
ATOM 765 C C . GLU A 1 93 ? 22.112 13.410 -41.434 1.00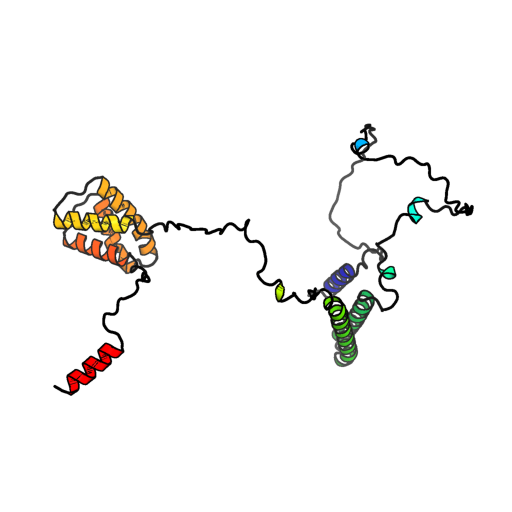 61.25 93 GLU A C 1
ATOM 767 O O . GLU A 1 93 ? 21.831 12.339 -40.876 1.00 61.25 93 GLU A O 1
ATOM 772 N N . SER A 1 94 ? 22.198 14.576 -40.787 1.00 71.00 94 SER A N 1
ATOM 773 C CA . SER A 1 94 ? 22.006 14.684 -39.346 1.00 71.00 94 SER A CA 1
ATOM 774 C C . SER A 1 94 ? 20.648 14.079 -38.984 1.00 71.00 94 SER A C 1
ATOM 776 O O . SER A 1 94 ? 19.683 14.162 -39.752 1.00 71.00 94 SER A O 1
ATOM 778 N N . LEU A 1 95 ? 20.540 13.442 -37.811 1.00 75.12 95 LEU A N 1
ATOM 779 C CA . LEU A 1 95 ? 19.257 12.889 -37.344 1.00 75.12 95 LEU A CA 1
ATOM 780 C C . LEU A 1 95 ? 18.136 13.936 -37.431 1.00 75.12 95 LEU A C 1
ATOM 782 O O . LEU A 1 95 ? 16.995 13.593 -37.735 1.00 75.12 95 LEU A O 1
ATOM 786 N N . ARG A 1 96 ? 18.495 15.211 -37.232 1.00 76.75 96 ARG A N 1
ATOM 787 C CA . ARG A 1 96 ? 17.622 16.371 -37.400 1.00 76.75 96 ARG A CA 1
ATOM 788 C C . ARG A 1 96 ? 17.121 16.528 -38.843 1.00 76.75 96 ARG A C 1
ATOM 790 O O . ARG A 1 96 ? 15.914 16.617 -39.044 1.00 76.75 96 ARG A O 1
ATOM 797 N N . SER A 1 97 ? 17.993 16.479 -39.850 1.00 82.62 97 SER A N 1
ATOM 798 C CA . SER A 1 97 ? 17.574 16.556 -41.261 1.00 82.62 97 SER A CA 1
ATOM 799 C C . SER A 1 97 ? 16.639 15.402 -41.654 1.00 82.62 97 SER A C 1
ATOM 801 O O . SER A 1 97 ? 15.585 15.630 -42.251 1.00 82.62 97 SER A O 1
ATOM 803 N N . LYS A 1 98 ? 16.929 14.170 -41.211 1.00 84.81 98 LYS A N 1
ATOM 804 C CA . LYS A 1 98 ? 16.033 13.021 -41.450 1.00 84.81 98 LYS A CA 1
ATOM 805 C C . LYS A 1 98 ? 14.660 13.186 -40.792 1.00 84.81 98 LYS A C 1
ATOM 807 O O . LYS A 1 98 ? 13.645 12.850 -41.402 1.00 84.81 98 LYS A O 1
ATOM 812 N N . LEU A 1 99 ? 14.620 13.713 -39.565 1.00 85.56 99 LEU A N 1
ATOM 813 C CA . LEU A 1 99 ? 13.376 14.039 -38.856 1.00 85.56 99 LEU A CA 1
ATOM 814 C C . LEU A 1 99 ? 12.573 15.119 -39.595 1.00 85.56 99 LEU A C 1
ATOM 816 O O . LEU A 1 99 ? 11.369 14.950 -39.797 1.00 85.56 99 LEU A O 1
ATOM 820 N N . ARG A 1 100 ? 13.239 16.178 -40.072 1.00 86.12 100 ARG A N 1
ATOM 821 C CA . ARG A 1 100 ? 12.619 17.242 -40.876 1.00 86.12 100 ARG A CA 1
ATOM 822 C C . ARG A 1 100 ? 12.006 16.689 -42.164 1.00 86.12 100 ARG A C 1
ATOM 824 O O . ARG A 1 100 ? 10.862 17.002 -42.487 1.00 86.12 100 ARG A O 1
ATOM 831 N N . ASN A 1 101 ? 12.720 15.812 -42.864 1.00 89.62 101 ASN A N 1
ATOM 832 C CA . ASN A 1 101 ? 12.216 15.166 -44.077 1.00 89.62 101 ASN A CA 1
ATOM 833 C C . ASN A 1 101 ? 11.003 14.268 -43.803 1.00 89.62 101 ASN A C 1
ATOM 835 O O . ASN A 1 101 ? 10.023 14.322 -44.546 1.00 89.62 101 ASN A O 1
ATOM 839 N N . ALA A 1 102 ? 11.022 13.498 -42.709 1.00 91.94 102 ALA A N 1
ATOM 840 C CA . ALA A 1 102 ? 9.882 12.671 -42.313 1.00 91.94 102 ALA A CA 1
ATOM 841 C C . ALA A 1 102 ? 8.634 13.522 -42.043 1.00 91.94 102 ALA A C 1
ATOM 843 O O . ALA A 1 102 ? 7.535 13.177 -42.475 1.00 91.94 102 ALA A O 1
ATOM 844 N N . LEU A 1 103 ? 8.814 14.657 -41.367 1.00 89.69 103 LEU A N 1
ATOM 845 C CA . LEU A 1 103 ? 7.737 15.584 -41.050 1.00 89.69 103 LEU A CA 1
ATOM 846 C C . LEU A 1 103 ? 7.152 16.259 -42.298 1.00 89.69 103 LEU A C 1
ATOM 848 O O . LEU A 1 103 ? 5.932 16.369 -42.410 1.00 89.69 103 LEU A O 1
ATOM 852 N N . ASN A 1 104 ? 7.997 16.661 -43.251 1.00 91.00 104 ASN A N 1
ATOM 853 C CA . ASN A 1 104 ? 7.545 17.226 -44.524 1.00 91.00 104 ASN A CA 1
ATOM 854 C C . ASN A 1 104 ? 6.640 16.240 -45.283 1.00 91.00 104 ASN A C 1
ATOM 856 O O . ASN A 1 104 ? 5.548 16.611 -45.710 1.00 91.00 104 ASN A O 1
ATOM 860 N N . GLU A 1 105 ? 7.032 14.964 -45.360 1.00 94.12 105 GLU A N 1
ATOM 861 C CA . GLU A 1 105 ? 6.199 13.912 -45.963 1.00 94.12 105 GLU A CA 1
ATOM 862 C C . GLU A 1 105 ? 4.883 13.699 -45.187 1.00 94.12 105 GLU A C 1
ATOM 864 O O . GLU A 1 105 ? 3.829 13.478 -45.788 1.00 94.12 105 GLU A O 1
ATOM 869 N N . MET A 1 106 ? 4.892 13.820 -43.853 1.00 92.00 106 MET A N 1
ATOM 870 C CA . MET A 1 106 ? 3.663 13.763 -43.046 1.00 92.00 106 MET A CA 1
ATOM 871 C C . MET A 1 106 ? 2.722 14.946 -43.320 1.00 92.00 106 MET A C 1
ATOM 873 O O . MET A 1 106 ? 1.506 14.747 -43.378 1.00 92.00 106 MET A O 1
ATOM 877 N N . TRP A 1 107 ? 3.250 16.158 -43.516 1.00 91.44 107 TRP A N 1
ATOM 878 C CA . TRP A 1 107 ? 2.443 17.330 -43.872 1.00 91.44 107 TRP A CA 1
ATOM 879 C C . TRP A 1 107 ? 1.840 17.216 -45.269 1.00 91.44 107 TRP A C 1
ATOM 881 O O . TRP A 1 107 ? 0.664 17.540 -45.449 1.00 91.44 107 TRP A O 1
ATOM 891 N N . ASP A 1 108 ? 2.593 16.700 -46.238 1.00 92.44 108 ASP A N 1
ATOM 892 C CA . ASP A 1 108 ? 2.056 16.431 -47.572 1.00 92.44 108 ASP A CA 1
ATOM 893 C C . ASP A 1 108 ? 0.940 15.379 -47.512 1.00 92.44 108 ASP A C 1
ATOM 895 O O . ASP A 1 108 ? -0.120 15.553 -48.119 1.00 92.44 108 ASP A O 1
ATOM 899 N N . ALA A 1 109 ? 1.112 14.317 -46.715 1.00 94.44 109 ALA A N 1
ATOM 900 C CA . ALA A 1 109 ? 0.052 13.339 -46.485 1.00 94.44 109 ALA A CA 1
ATOM 901 C C . ALA A 1 109 ? -1.209 13.988 -45.884 1.00 94.44 109 ALA A C 1
ATOM 903 O O . ALA A 1 109 ? -2.326 13.708 -46.332 1.00 94.44 109 ALA A O 1
ATOM 904 N N . GLU A 1 110 ? -1.041 14.866 -44.894 1.00 91.31 110 GLU A N 1
ATOM 905 C CA . GLU A 1 110 ? -2.136 15.604 -44.261 1.00 91.31 110 GLU A CA 1
ATOM 906 C C . GLU A 1 110 ? -2.864 16.520 -45.252 1.00 91.31 110 GLU A C 1
ATOM 908 O O . GLU A 1 110 ? -4.098 16.545 -45.268 1.00 91.31 110 GLU A O 1
ATOM 913 N N . LEU A 1 111 ? -2.129 17.225 -46.116 1.00 92.38 111 LEU A N 1
ATOM 914 C CA . LEU A 1 111 ? -2.701 18.077 -47.157 1.00 92.38 111 LEU A CA 1
ATOM 915 C C . LEU A 1 111 ? -3.680 17.286 -48.034 1.00 92.38 111 LEU A C 1
ATOM 917 O O . LEU A 1 111 ? -4.832 17.693 -48.195 1.00 92.38 111 LEU A O 1
ATOM 921 N N . TYR A 1 112 ? -3.264 16.126 -48.547 1.00 93.69 112 TYR A N 1
ATOM 922 C CA . TYR A 1 112 ? -4.131 15.274 -49.369 1.00 93.69 112 TYR A CA 1
ATOM 923 C C . TYR A 1 112 ? -5.308 14.684 -48.583 1.00 93.69 112 TYR A C 1
ATOM 925 O O . TYR A 1 112 ? -6.407 14.551 -49.127 1.00 93.69 112 TYR A O 1
ATOM 933 N N . LEU A 1 113 ? -5.126 14.376 -47.294 1.00 92.81 113 LEU A N 1
ATOM 934 C CA . LEU A 1 113 ? -6.231 13.952 -46.427 1.00 92.81 113 LEU A CA 1
ATOM 935 C C . LEU A 1 113 ? -7.262 15.074 -46.231 1.00 92.81 113 LEU A C 1
ATOM 937 O O . LEU A 1 113 ? -8.463 14.810 -46.287 1.00 92.81 113 LEU A O 1
ATOM 941 N N . ARG A 1 114 ? -6.817 16.328 -46.073 1.00 92.69 114 ARG A N 1
ATOM 942 C CA . ARG A 1 114 ? -7.695 17.507 -45.975 1.00 92.69 114 ARG A CA 1
ATOM 943 C C . ARG A 1 114 ? -8.403 17.818 -47.295 1.00 92.69 114 ARG A C 1
ATOM 945 O O . ARG A 1 114 ? -9.536 18.289 -47.275 1.00 92.69 114 ARG A O 1
ATOM 952 N N . LEU A 1 115 ? -7.768 17.520 -48.427 1.00 94.56 115 LEU A N 1
ATOM 953 C CA . LEU A 1 115 ? -8.372 17.618 -49.760 1.00 94.56 115 LEU A CA 1
ATOM 954 C C . LEU A 1 115 ? -9.338 16.460 -50.081 1.00 94.56 115 LEU A C 1
ATOM 956 O O . LEU A 1 115 ? -9.864 16.406 -51.188 1.00 94.56 115 LEU A O 1
ATOM 960 N N . TYR A 1 116 ? -9.608 15.558 -49.127 1.00 94.31 116 TYR A N 1
ATOM 961 C CA . TYR A 1 116 ? -10.447 14.365 -49.301 1.00 94.31 116 TYR A CA 1
ATOM 962 C C . TYR A 1 116 ? -9.924 13.381 -50.367 1.00 94.31 116 TYR A C 1
ATOM 964 O O . TYR A 1 116 ? -10.693 12.614 -50.947 1.00 94.31 116 TYR A O 1
ATOM 972 N N . GLU A 1 117 ? -8.605 13.342 -50.585 1.00 95.31 117 GLU A N 1
ATOM 973 C CA . GLU A 1 117 ? -7.931 12.446 -51.535 1.00 95.31 117 GLU A CA 1
ATOM 974 C C . GLU A 1 117 ? -7.022 11.424 -50.811 1.00 95.31 117 GLU A C 1
ATOM 976 O O . GLU A 1 117 ? -5.797 11.447 -50.962 1.00 95.31 117 GLU A O 1
ATOM 981 N N . PRO A 1 118 ? -7.579 10.476 -50.028 1.00 93.31 118 PRO A N 1
ATOM 982 C CA . PRO A 1 118 ? -6.786 9.567 -49.193 1.00 93.31 118 PRO A CA 1
ATOM 983 C C . PRO A 1 118 ? -5.913 8.596 -49.997 1.00 93.31 118 PRO A C 1
ATOM 985 O O . PRO A 1 118 ? -4.871 8.158 -49.524 1.00 93.31 118 PRO A O 1
ATOM 988 N N . THR A 1 119 ? -6.296 8.260 -51.229 1.00 95.50 119 THR A N 1
ATOM 989 C CA . THR A 1 119 ? -5.484 7.395 -52.098 1.00 95.50 119 THR A CA 1
ATOM 990 C C . THR A 1 119 ? -4.183 8.068 -52.525 1.00 95.50 119 THR A C 1
ATOM 992 O O . THR A 1 119 ? -3.173 7.385 -52.681 1.00 95.50 119 THR A O 1
ATOM 995 N N . LYS A 1 120 ? -4.186 9.399 -52.676 1.00 94.38 120 LYS A N 1
ATOM 996 C CA . LYS A 1 120 ? -2.991 10.176 -53.026 1.00 94.38 120 LYS A CA 1
ATOM 997 C C . LYS A 1 120 ? -2.086 10.447 -51.826 1.00 94.38 120 LYS A C 1
ATOM 999 O O . LYS A 1 120 ? -0.900 10.669 -52.032 1.00 94.38 120 LYS A O 1
ATOM 1004 N N . SER A 1 121 ? -2.602 10.375 -50.595 1.00 95.88 121 SER A N 1
ATOM 1005 C CA . SER A 1 121 ? -1.789 10.548 -49.381 1.00 95.88 121 SER A CA 1
ATOM 1006 C C . SER A 1 121 ? -0.988 9.298 -48.997 1.00 95.88 121 SER A C 1
ATOM 1008 O O . SER A 1 121 ? 0.047 9.418 -48.348 1.00 95.88 121 SER A O 1
ATOM 1010 N N . LEU A 1 122 ? -1.419 8.102 -49.416 1.00 96.06 122 LEU A N 1
ATOM 1011 C CA . LEU A 1 122 ? -0.739 6.829 -49.130 1.00 96.06 122 LEU A CA 1
ATOM 1012 C C . LEU A 1 122 ? 0.778 6.811 -49.413 1.00 96.06 122 LEU A C 1
ATOM 1014 O O . LEU A 1 122 ? 1.516 6.392 -48.522 1.00 96.06 122 LEU A O 1
ATOM 1018 N N . PRO A 1 123 ? 1.288 7.242 -50.587 1.00 96.81 123 PRO A N 1
ATOM 1019 C CA . PRO A 1 123 ? 2.729 7.220 -50.847 1.00 96.81 123 PRO A CA 1
ATOM 1020 C C . PRO A 1 123 ? 3.526 8.070 -49.849 1.00 96.81 123 PRO A C 1
ATOM 1022 O O . PRO A 1 123 ? 4.567 7.627 -49.375 1.00 96.81 123 PRO A O 1
ATOM 1025 N N . TYR A 1 124 ? 3.008 9.241 -49.477 1.00 96.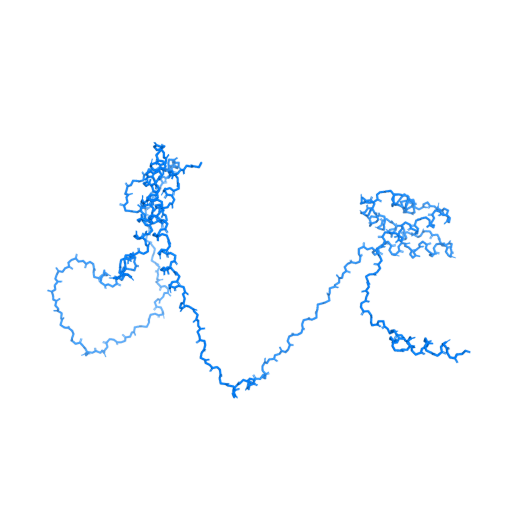00 124 TYR A N 1
ATOM 1026 C CA . TYR A 1 124 ? 3.628 10.130 -48.493 1.00 96.00 124 TYR A CA 1
ATOM 1027 C C . TYR A 1 124 ? 3.655 9.500 -47.094 1.00 96.00 124 TYR A C 1
ATOM 1029 O O . TYR A 1 124 ? 4.670 9.536 -46.405 1.00 96.00 124 TYR A O 1
ATOM 1037 N N . GLN A 1 125 ? 2.573 8.817 -46.701 1.00 94.25 125 GLN A N 1
ATOM 1038 C CA . GLN A 1 125 ? 2.523 8.079 -45.434 1.00 94.25 125 GLN A CA 1
ATOM 1039 C C . GLN A 1 125 ? 3.554 6.943 -45.381 1.00 94.25 125 GLN A C 1
ATOM 1041 O O . GLN A 1 125 ? 4.199 6.748 -44.352 1.00 94.25 125 GLN A O 1
ATOM 1046 N N . TYR A 1 126 ? 3.726 6.197 -46.478 1.00 97.19 126 TYR A N 1
ATOM 1047 C CA . TYR A 1 126 ? 4.716 5.119 -46.536 1.00 97.19 126 TYR A CA 1
ATOM 1048 C C . TYR A 1 126 ? 6.153 5.647 -46.491 1.00 97.19 126 TYR A C 1
ATOM 1050 O O . TYR A 1 126 ? 6.966 5.083 -45.761 1.00 97.19 126 TYR A O 1
ATOM 1058 N N . ARG A 1 127 ? 6.454 6.749 -47.190 1.00 96.44 127 ARG A N 1
ATOM 1059 C CA . ARG A 1 127 ? 7.776 7.396 -47.118 1.00 96.44 127 ARG A CA 1
ATOM 1060 C C . ARG A 1 127 ? 8.073 7.943 -45.723 1.00 96.44 127 ARG A C 1
ATOM 1062 O O . ARG A 1 127 ? 9.158 7.716 -45.198 1.00 96.44 127 ARG A O 1
ATOM 1069 N N . ALA A 1 128 ? 7.095 8.579 -45.077 1.00 95.50 128 ALA A N 1
ATOM 1070 C CA . ALA A 1 128 ? 7.233 9.025 -43.692 1.00 95.50 128 ALA A CA 1
ATOM 1071 C C . ALA A 1 128 ? 7.513 7.853 -42.731 1.00 95.50 128 ALA A C 1
ATOM 1073 O O . ALA A 1 128 ? 8.381 7.952 -41.864 1.00 95.50 128 ALA A O 1
ATOM 1074 N N . LEU A 1 129 ? 6.816 6.722 -42.900 1.00 96.06 129 LEU A N 1
ATOM 1075 C CA . LEU A 1 129 ? 7.039 5.513 -42.101 1.00 96.06 129 LEU A CA 1
ATOM 1076 C C . LEU A 1 129 ? 8.472 4.978 -42.256 1.00 96.06 129 LEU A C 1
ATOM 1078 O O . LEU A 1 129 ? 9.098 4.611 -41.259 1.00 96.06 129 LEU A O 1
ATOM 1082 N N . GLU A 1 130 ? 8.973 4.926 -43.490 1.00 95.81 130 GLU A N 1
A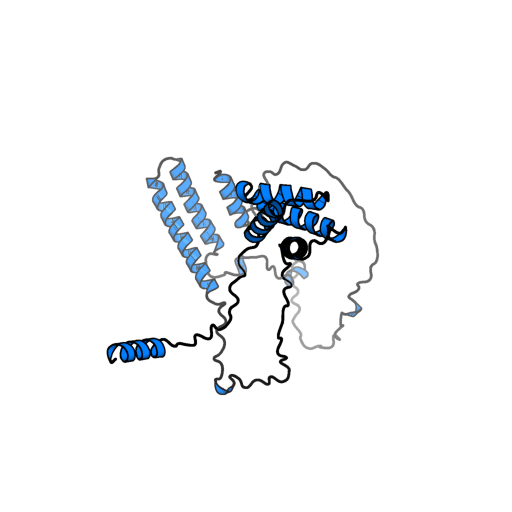TOM 1083 C CA . GLU A 1 130 ? 10.326 4.465 -43.809 1.00 95.81 130 GLU A CA 1
ATOM 1084 C C . GLU A 1 130 ? 11.383 5.351 -43.136 1.00 95.81 130 GLU A C 1
ATOM 1086 O O . GLU A 1 130 ? 12.228 4.844 -42.393 1.00 95.81 130 GLU A O 1
ATOM 1091 N N . LEU A 1 131 ? 11.257 6.675 -43.272 1.00 93.56 131 LEU A N 1
ATOM 1092 C CA . LEU A 1 131 ? 12.154 7.639 -42.627 1.00 93.56 131 LEU A CA 1
ATOM 1093 C C . LEU A 1 131 ? 12.148 7.496 -41.095 1.00 93.56 131 LEU A C 1
ATOM 1095 O O . LEU A 1 131 ? 13.207 7.464 -40.468 1.00 93.56 131 LEU A O 1
ATOM 1099 N N . ILE A 1 132 ? 10.979 7.316 -40.470 1.00 91.56 132 ILE A N 1
ATOM 1100 C CA . ILE A 1 132 ? 10.876 7.088 -39.016 1.00 91.56 132 ILE A CA 1
ATOM 1101 C C . ILE A 1 132 ? 11.574 5.784 -38.597 1.00 91.56 132 ILE A C 1
ATOM 1103 O O . ILE A 1 132 ? 12.222 5.727 -37.545 1.00 91.56 132 ILE A O 1
ATOM 1107 N N . GLN A 1 133 ? 11.459 4.721 -39.397 1.00 92.19 133 GLN A N 1
ATOM 1108 C CA . GLN A 1 133 ? 12.148 3.459 -39.123 1.00 92.19 133 GLN A CA 1
ATOM 1109 C C . GLN A 1 133 ? 13.666 3.594 -39.229 1.00 92.19 133 GLN A C 1
ATOM 1111 O O . GLN A 1 133 ? 14.375 3.062 -38.368 1.00 92.19 133 GLN A O 1
ATOM 1116 N N . GLU A 1 134 ? 14.169 4.326 -40.221 1.00 89.50 134 GLU A N 1
ATOM 1117 C CA . GLU A 1 134 ? 15.595 4.631 -40.322 1.00 89.50 134 GLU A CA 1
ATOM 1118 C C . GLU A 1 134 ? 16.102 5.392 -39.098 1.00 89.50 134 GLU A C 1
ATOM 1120 O O . GLU A 1 134 ? 17.115 4.997 -38.522 1.00 89.50 134 GLU A O 1
ATOM 1125 N N . ILE A 1 135 ? 15.370 6.420 -38.657 1.00 87.50 135 ILE A N 1
ATOM 1126 C CA . ILE A 1 135 ? 15.719 7.230 -37.480 1.00 87.50 135 ILE A CA 1
ATOM 1127 C C . ILE A 1 135 ? 15.747 6.371 -36.210 1.00 87.50 135 ILE A C 1
ATOM 1129 O O . ILE A 1 135 ? 16.649 6.478 -35.379 1.00 87.50 135 ILE A O 1
ATOM 1133 N N . LYS A 1 136 ? 14.785 5.457 -36.056 1.00 86.50 136 LYS A N 1
ATOM 1134 C CA . LYS A 1 136 ? 14.766 4.515 -34.930 1.00 86.50 136 LYS A CA 1
ATOM 1135 C C . LYS A 1 136 ? 15.976 3.579 -34.951 1.00 86.50 136 LYS A C 1
ATOM 1137 O O . LYS A 1 136 ? 16.530 3.263 -33.896 1.00 86.50 136 LYS A O 1
ATOM 1142 N N . ASN A 1 137 ? 16.367 3.110 -36.133 1.00 83.44 137 ASN A N 1
ATOM 1143 C CA . ASN A 1 137 ? 17.513 2.223 -36.292 1.00 83.44 137 ASN A CA 1
ATOM 1144 C C . ASN A 1 137 ? 18.838 2.964 -36.062 1.00 83.44 137 ASN A C 1
ATOM 1146 O O . ASN A 1 137 ? 19.696 2.431 -35.359 1.00 83.44 137 ASN A O 1
ATOM 1150 N N . SER A 1 138 ? 18.990 4.193 -36.562 1.00 78.19 138 SER A N 1
ATOM 1151 C CA . SER A 1 138 ? 20.183 5.018 -36.326 1.00 78.19 138 SER A CA 1
ATOM 1152 C C . SER A 1 138 ? 20.330 5.397 -34.851 1.00 78.19 138 SER A C 1
ATOM 1154 O O . SER A 1 138 ? 21.405 5.208 -34.284 1.00 78.19 138 SER A O 1
ATOM 1156 N N . ALA A 1 139 ? 19.246 5.803 -34.183 1.00 72.62 139 ALA A N 1
ATOM 1157 C CA . ALA A 1 139 ? 19.251 6.056 -32.741 1.00 72.62 139 ALA A CA 1
ATOM 1158 C C . ALA A 1 139 ? 19.626 4.794 -31.947 1.00 72.62 139 ALA A C 1
ATOM 1160 O O . ALA A 1 139 ? 20.417 4.841 -31.006 1.00 72.62 139 ALA A O 1
ATOM 1161 N N . ARG A 1 140 ? 19.111 3.626 -32.355 1.00 71.50 140 ARG A N 1
ATOM 1162 C CA . ARG A 1 140 ? 19.434 2.348 -31.712 1.00 71.50 140 ARG A CA 1
ATOM 1163 C C . ARG A 1 140 ? 20.919 1.990 -31.821 1.00 71.50 140 ARG A C 1
ATOM 1165 O O . ARG A 1 140 ? 21.451 1.454 -30.848 1.00 71.50 140 ARG A O 1
ATOM 1172 N N . ILE A 1 141 ? 21.571 2.264 -32.955 1.00 61.47 141 ILE A N 1
ATOM 1173 C CA . ILE A 1 141 ? 23.016 2.029 -33.134 1.00 61.47 141 ILE A CA 1
ATOM 1174 C C . ILE A 1 141 ? 23.816 2.826 -32.092 1.00 61.47 141 ILE A C 1
ATOM 1176 O O . ILE A 1 141 ? 24.732 2.272 -31.485 1.00 61.47 141 ILE A O 1
ATOM 1180 N N . TYR A 1 142 ? 23.419 4.071 -31.813 1.00 56.75 142 TYR A N 1
ATOM 1181 C CA . TYR A 1 142 ? 24.089 4.921 -30.824 1.00 56.75 142 TYR A CA 1
ATOM 1182 C C . TYR A 1 142 ? 23.897 4.454 -29.371 1.00 56.75 142 TYR A C 1
ATOM 1184 O O . TYR A 1 142 ? 24.814 4.580 -28.564 1.00 56.75 142 TYR A O 1
ATOM 1192 N N . VAL A 1 143 ? 22.764 3.830 -29.028 1.00 59.28 143 VAL A N 1
ATOM 1193 C CA . VAL A 1 143 ? 22.517 3.334 -27.656 1.00 59.28 143 VAL A CA 1
ATOM 1194 C C . VAL A 1 143 ? 23.311 2.054 -27.327 1.00 59.28 143 VAL A C 1
ATOM 1196 O O . VAL A 1 143 ? 23.615 1.791 -26.165 1.00 59.28 143 VAL A O 1
ATOM 1199 N N . HIS A 1 144 ? 23.708 1.253 -28.322 1.00 57.97 144 HIS A N 1
ATOM 1200 C CA . HIS A 1 144 ? 24.275 -0.091 -28.100 1.00 57.97 144 HIS A CA 1
ATOM 1201 C C . HIS A 1 144 ? 25.729 -0.142 -27.584 1.00 57.97 144 HIS A C 1
ATOM 1203 O O . HIS A 1 144 ? 26.259 -1.237 -27.400 1.00 57.97 144 HIS A O 1
ATOM 1209 N N . ARG A 1 145 ? 26.391 0.995 -27.321 1.00 58.84 145 ARG A N 1
ATOM 1210 C CA . ARG A 1 145 ? 27.810 1.037 -26.902 1.00 58.84 145 ARG A CA 1
ATOM 1211 C C . ARG A 1 145 ? 28.095 1.678 -25.542 1.00 58.84 145 ARG A C 1
ATOM 1213 O O . ARG A 1 145 ? 29.248 1.952 -25.239 1.00 58.84 145 ARG A O 1
ATOM 1220 N N . ILE A 1 146 ? 27.081 1.842 -24.694 1.00 60.28 146 ILE A N 1
ATOM 1221 C CA . ILE A 1 146 ? 27.268 2.247 -23.283 1.00 60.28 146 ILE A CA 1
ATOM 1222 C C . ILE A 1 146 ? 27.181 1.024 -22.343 1.00 60.28 146 ILE A C 1
ATOM 1224 O O . ILE A 1 146 ? 27.162 1.137 -21.121 1.00 60.28 146 ILE A O 1
ATOM 1228 N N . GLY A 1 147 ? 27.150 -0.189 -22.903 1.00 59.84 147 GLY A N 1
ATOM 1229 C CA . GLY A 1 147 ? 27.349 -1.408 -22.131 1.00 59.84 147 GLY A CA 1
ATOM 1230 C C . GLY A 1 147 ? 28.821 -1.530 -21.767 1.00 59.84 147 GLY A C 1
ATOM 1231 O O . GLY A 1 147 ? 29.623 -1.948 -22.596 1.00 59.84 147 GLY A O 1
ATOM 1232 N N . PHE A 1 148 ? 29.183 -1.143 -20.546 1.00 67.75 148 PHE A N 1
ATOM 1233 C CA . PHE A 1 148 ? 30.464 -1.526 -19.966 1.00 67.75 148 PHE A CA 1
ATOM 1234 C C . PHE A 1 148 ? 30.534 -3.056 -19.967 1.00 67.75 148 PHE A C 1
ATOM 1236 O O . PHE A 1 148 ? 29.773 -3.699 -19.246 1.00 67.75 148 PHE A O 1
ATOM 1243 N N . ASP A 1 149 ? 31.395 -3.627 -20.809 1.00 73.56 149 ASP A N 1
ATOM 1244 C CA . ASP A 1 149 ? 31.729 -5.049 -20.773 1.00 73.56 149 ASP A CA 1
ATOM 1245 C C . ASP A 1 149 ? 32.921 -5.205 -19.820 1.00 73.56 149 ASP A C 1
ATOM 1247 O O . ASP A 1 149 ? 34.061 -4.928 -20.216 1.00 73.56 149 ASP A O 1
ATOM 1251 N N . PRO A 1 150 ? 32.688 -5.503 -18.524 1.00 77.38 150 PRO A N 1
ATOM 1252 C CA . PRO A 1 150 ? 33.774 -5.582 -17.567 1.00 77.38 150 PRO A CA 1
ATOM 1253 C C . PRO A 1 150 ? 34.776 -6.648 -18.018 1.00 77.38 150 PRO A C 1
ATOM 1255 O O . PRO A 1 150 ? 34.372 -7.745 -18.414 1.00 77.38 150 PRO A O 1
ATOM 1258 N N . PRO A 1 151 ? 36.090 -6.385 -17.903 1.00 83.62 151 PRO A N 1
ATOM 1259 C CA . PRO A 1 151 ? 37.086 -7.406 -18.179 1.00 83.62 151 PRO A CA 1
ATOM 1260 C C . PRO A 1 151 ? 36.809 -8.657 -17.327 1.00 83.62 151 PRO A C 1
ATOM 1262 O O . PRO A 1 151 ? 36.420 -8.531 -16.158 1.00 83.62 151 PRO A O 1
ATOM 1265 N N . PRO A 1 152 ? 37.031 -9.867 -17.876 1.00 82.88 152 PRO A N 1
ATOM 1266 C CA . PRO A 1 152 ? 36.711 -11.108 -17.187 1.00 82.88 152 PRO A CA 1
ATOM 1267 C C . PRO A 1 152 ? 37.431 -11.176 -15.837 1.00 82.88 152 PRO A C 1
ATOM 1269 O O . PRO A 1 152 ? 38.651 -11.005 -15.736 1.00 82.88 152 PRO A O 1
ATOM 1272 N N . ILE A 1 153 ? 36.659 -11.421 -14.778 1.00 79.81 153 ILE A N 1
ATOM 1273 C CA . ILE A 1 153 ? 37.175 -11.499 -13.412 1.00 79.81 153 ILE A CA 1
ATOM 1274 C C . ILE A 1 153 ? 38.074 -12.737 -13.305 1.00 79.81 153 ILE A C 1
ATOM 1276 O O . ILE A 1 153 ? 37.691 -13.838 -13.692 1.00 79.81 153 ILE A O 1
ATOM 1280 N N . LYS A 1 154 ? 39.276 -12.580 -12.741 1.00 86.50 154 LYS A N 1
ATOM 1281 C CA . LYS A 1 154 ? 40.165 -13.716 -12.452 1.00 86.50 154 LYS A CA 1
ATOM 1282 C C . LYS A 1 154 ? 39.545 -14.578 -11.350 1.00 86.50 154 LYS A C 1
ATOM 1284 O O . LYS A 1 154 ? 39.448 -14.113 -10.215 1.00 86.50 154 LYS A O 1
ATOM 1289 N N . GLU A 1 155 ? 39.207 -15.834 -11.643 1.00 83.19 155 GLU A N 1
ATOM 1290 C CA . GLU A 1 155 ? 38.592 -16.758 -10.670 1.00 83.19 155 GLU A CA 1
ATOM 1291 C C . GLU A 1 155 ? 39.419 -16.905 -9.386 1.00 83.19 155 GLU A C 1
ATOM 1293 O O . GLU A 1 155 ? 38.871 -16.891 -8.288 1.00 83.19 155 GLU A O 1
ATOM 1298 N N . ASN A 1 156 ? 40.749 -16.912 -9.512 1.00 83.38 156 ASN A N 1
ATOM 1299 C CA . ASN A 1 156 ? 41.684 -17.018 -8.386 1.00 83.38 156 ASN A CA 1
ATOM 1300 C C . ASN A 1 156 ? 41.602 -15.853 -7.384 1.00 83.38 156 ASN A C 1
ATOM 1302 O O . ASN A 1 156 ? 42.120 -15.968 -6.279 1.00 83.38 156 ASN A O 1
ATOM 1306 N N . LYS A 1 157 ? 41.015 -14.714 -7.776 1.00 82.56 157 LYS A N 1
ATOM 1307 C CA . LYS A 1 157 ? 40.828 -13.535 -6.913 1.00 82.56 157 LYS A CA 1
ATOM 1308 C C . LYS A 1 157 ? 39.400 -13.415 -6.374 1.00 82.56 157 LYS A C 1
ATOM 1310 O O . LYS A 1 157 ? 39.092 -12.487 -5.626 1.00 82.56 157 LYS A O 1
ATOM 1315 N N . ARG A 1 158 ? 38.502 -14.319 -6.769 1.00 83.25 158 ARG A N 1
ATOM 1316 C CA . ARG A 1 158 ? 37.119 -14.331 -6.298 1.00 83.25 158 ARG A CA 1
ATOM 1317 C C . ARG A 1 158 ? 37.127 -14.692 -4.810 1.00 83.25 158 ARG A C 1
ATOM 1319 O O . ARG A 1 158 ? 37.708 -15.699 -4.430 1.00 83.25 158 ARG A O 1
ATOM 1326 N N . LEU A 1 159 ? 36.487 -13.870 -3.976 1.00 78.44 159 LEU A N 1
ATOM 1327 C CA . LEU A 1 159 ? 36.373 -14.070 -2.519 1.00 78.44 159 LEU A CA 1
ATOM 1328 C C . LEU A 1 159 ? 37.695 -13.986 -1.723 1.00 78.44 159 LEU A C 1
ATOM 1330 O O . LEU A 1 159 ? 37.709 -14.339 -0.550 1.00 78.44 159 LEU A O 1
ATOM 1334 N N . THR A 1 160 ? 38.790 -13.481 -2.304 1.00 83.38 160 THR A N 1
ATOM 1335 C CA . THR A 1 160 ? 40.079 -13.314 -1.594 1.00 83.38 160 THR A CA 1
ATOM 1336 C C . THR A 1 160 ? 40.276 -11.910 -1.004 1.00 83.38 160 THR A C 1
ATOM 1338 O O . THR A 1 160 ? 41.407 -11.501 -0.744 1.00 83.38 160 THR A O 1
ATOM 1341 N N . GLY A 1 161 ? 39.207 -11.122 -0.873 1.00 83.88 161 GLY A N 1
ATOM 1342 C CA . GLY A 1 161 ? 39.269 -9.779 -0.290 1.00 83.88 161 GLY A CA 1
ATOM 1343 C C . GLY A 1 161 ? 39.504 -9.830 1.221 1.00 83.88 161 GLY A C 1
ATOM 1344 O O . GLY A 1 161 ? 39.030 -10.746 1.889 1.00 83.88 161 GLY A O 1
ATOM 1345 N N . LYS A 1 162 ? 40.220 -8.841 1.767 1.00 85.94 162 LYS A N 1
ATOM 1346 C CA . LYS A 1 162 ? 40.293 -8.636 3.221 1.00 85.94 162 LYS A CA 1
ATOM 1347 C C . LYS A 1 162 ? 38.952 -8.075 3.695 1.00 85.94 162 LYS A C 1
ATOM 1349 O O . LYS A 1 162 ? 38.476 -7.101 3.122 1.00 85.94 162 LYS A O 1
ATOM 1354 N N . LEU A 1 163 ? 38.349 -8.698 4.705 1.00 81.81 163 LEU A N 1
ATOM 1355 C CA . LEU A 1 163 ? 37.049 -8.300 5.262 1.00 81.81 163 LEU A CA 1
ATOM 1356 C C . LEU A 1 163 ? 37.202 -7.592 6.623 1.00 81.81 163 LEU A C 1
ATOM 1358 O O . LEU A 1 163 ? 36.218 -7.455 7.342 1.00 81.81 163 LEU A O 1
ATOM 1362 N N . ASP A 1 164 ? 38.423 -7.169 6.974 1.00 82.69 164 ASP A N 1
ATOM 1363 C CA . ASP A 1 164 ? 38.777 -6.678 8.315 1.00 82.69 164 ASP A CA 1
ATOM 1364 C C . ASP A 1 164 ? 37.958 -5.439 8.733 1.00 82.69 164 ASP A C 1
ATOM 1366 O O . ASP A 1 164 ? 37.599 -5.310 9.901 1.00 82.69 164 ASP A O 1
ATOM 1370 N N . ASP A 1 165 ? 37.574 -4.587 7.775 1.00 81.19 165 ASP A N 1
ATOM 1371 C CA . ASP A 1 165 ? 36.802 -3.357 8.017 1.00 81.19 165 ASP A CA 1
ATOM 1372 C C . ASP A 1 165 ? 35.276 -3.533 7.839 1.00 81.19 165 ASP A C 1
ATOM 1374 O O . ASP A 1 165 ? 34.509 -2.573 7.953 1.00 81.19 165 ASP A O 1
ATOM 1378 N N . ILE A 1 166 ? 34.796 -4.747 7.535 1.00 80.31 166 ILE A N 1
ATOM 1379 C CA . ILE A 1 166 ? 33.372 -4.993 7.260 1.00 80.31 166 ILE A CA 1
ATOM 1380 C C . ILE A 1 166 ? 32.635 -5.285 8.566 1.00 80.31 166 ILE A C 1
ATOM 1382 O O . ILE A 1 166 ? 32.635 -6.401 9.087 1.00 80.31 166 ILE A O 1
ATOM 1386 N N . VAL A 1 167 ? 31.941 -4.272 9.079 1.00 81.38 167 VAL A N 1
ATOM 1387 C CA . VAL A 1 167 ? 31.050 -4.422 10.231 1.00 81.38 167 VAL A CA 1
ATOM 1388 C C . VAL A 1 167 ? 29.696 -4.954 9.759 1.00 81.38 167 VAL A C 1
ATOM 1390 O O . VAL A 1 167 ? 29.019 -4.339 8.936 1.00 81.38 167 VAL A O 1
ATOM 1393 N N . ASN A 1 168 ? 29.268 -6.096 10.301 1.00 79.50 168 ASN A N 1
ATOM 1394 C CA . ASN A 1 168 ? 27.937 -6.645 10.043 1.00 79.50 168 ASN A CA 1
ATOM 1395 C C . ASN A 1 168 ? 26.859 -5.696 10.591 1.00 79.50 168 ASN A C 1
ATOM 1397 O O . ASN A 1 168 ? 26.616 -5.651 11.798 1.00 79.50 168 ASN A O 1
ATOM 1401 N N . TYR A 1 169 ? 26.185 -4.951 9.713 1.00 80.06 169 TYR A N 1
ATOM 1402 C CA . TYR A 1 169 ? 25.058 -4.109 10.105 1.00 80.06 169 TYR A CA 1
ATOM 1403 C C . TYR A 1 169 ? 23.788 -4.956 10.230 1.00 80.06 169 TYR A C 1
ATOM 1405 O O . TYR A 1 169 ? 23.187 -5.364 9.235 1.00 80.06 169 TYR A O 1
ATOM 1413 N N . ARG A 1 170 ? 23.362 -5.226 11.468 1.00 80.56 170 ARG A N 1
ATOM 1414 C CA . ARG A 1 170 ? 22.077 -5.870 11.758 1.00 80.56 170 ARG A CA 1
ATOM 1415 C C . ARG A 1 170 ? 21.130 -4.841 12.362 1.00 80.56 170 ARG A C 1
ATOM 1417 O O . ARG A 1 170 ? 21.315 -4.421 13.499 1.00 80.56 170 ARG A O 1
ATOM 1424 N N . LYS A 1 171 ? 20.100 -4.455 11.609 1.00 80.50 171 LYS A N 1
ATOM 1425 C CA . LYS A 1 171 ? 19.035 -3.572 12.095 1.00 80.50 171 LYS A CA 1
ATOM 1426 C C . LYS A 1 171 ? 17.901 -4.417 12.670 1.00 80.50 171 LYS A C 1
ATOM 1428 O O . LYS A 1 171 ? 17.152 -5.036 11.921 1.00 80.50 171 LYS A O 1
ATOM 1433 N N . SER A 1 172 ? 17.786 -4.466 13.993 1.00 80.38 172 SER A N 1
ATOM 1434 C CA . SER A 1 172 ? 16.563 -4.915 14.663 1.00 80.38 172 SER A CA 1
ATOM 1435 C C . SER A 1 172 ? 15.614 -3.728 14.772 1.00 80.38 172 SER A C 1
ATOM 1437 O O . SER A 1 172 ? 15.986 -2.697 15.331 1.00 80.38 172 SER A O 1
ATOM 1439 N N . LEU A 1 173 ? 14.411 -3.861 14.225 1.00 76.62 173 LEU A N 1
ATOM 1440 C CA . LEU A 1 173 ? 13.366 -2.849 14.320 1.00 76.62 173 LEU A CA 1
ATOM 1441 C C . LEU A 1 173 ? 12.280 -3.408 15.236 1.00 76.62 173 LEU A C 1
ATOM 1443 O O . LEU A 1 173 ? 11.624 -4.384 14.884 1.00 76.62 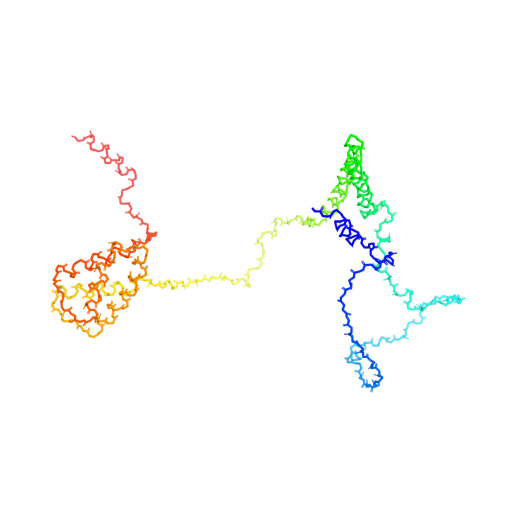173 LEU A O 1
ATOM 1447 N N . ASN A 1 174 ? 12.136 -2.820 16.422 1.00 76.06 174 ASN A N 1
ATOM 1448 C CA . ASN A 1 174 ? 10.985 -3.081 17.276 1.00 76.06 174 ASN A CA 1
ATOM 1449 C C . ASN A 1 174 ? 9.854 -2.193 16.766 1.00 76.06 174 ASN A C 1
ATOM 1451 O O . ASN A 1 174 ? 9.886 -0.979 16.952 1.00 76.06 174 ASN A O 1
ATOM 1455 N N . LEU A 1 175 ? 8.905 -2.792 16.054 1.00 74.69 175 LEU A N 1
ATOM 1456 C CA . LEU A 1 175 ? 7.658 -2.132 15.699 1.00 74.69 175 LEU A CA 1
ATOM 1457 C C . LEU A 1 175 ? 6.724 -2.289 16.899 1.00 74.69 175 LEU A C 1
ATOM 1459 O O . LEU A 1 175 ? 6.199 -3.375 17.135 1.00 74.69 175 LEU A O 1
ATOM 1463 N N . GLU A 1 176 ? 6.562 -1.228 17.685 1.00 71.62 176 GLU A N 1
ATOM 1464 C CA . GLU A 1 176 ? 5.463 -1.148 18.645 1.00 71.62 176 GLU A CA 1
ATOM 1465 C C . GLU A 1 176 ? 4.175 -1.030 17.827 1.00 71.62 176 GLU A C 1
ATOM 1467 O O . GLU A 1 176 ? 3.872 0.017 17.260 1.00 71.62 176 GLU A O 1
ATOM 1472 N N . MET A 1 177 ? 3.459 -2.144 17.668 1.00 66.06 177 MET A N 1
ATOM 1473 C CA . MET A 1 177 ? 2.107 -2.097 17.129 1.00 66.06 177 MET A CA 1
ATOM 1474 C C . MET A 1 177 ? 1.202 -1.556 18.227 1.00 66.06 177 MET A C 1
ATOM 1476 O O . MET A 1 177 ? 1.042 -2.189 19.271 1.00 66.06 177 MET A O 1
ATOM 1480 N N . GLU A 1 178 ? 0.643 -0.374 17.998 1.00 68.88 178 GLU A N 1
ATOM 1481 C CA . GLU A 1 178 ? -0.356 0.210 18.884 1.00 68.88 178 GLU A CA 1
ATOM 1482 C C . GLU A 1 178 ? -1.576 -0.723 18.925 1.00 68.88 178 GLU A C 1
ATOM 1484 O O . GLU A 1 178 ? -2.175 -1.040 17.894 1.00 68.88 178 GLU A O 1
ATOM 1489 N N . ASP A 1 179 ? -1.899 -1.234 20.115 1.00 76.44 179 ASP A N 1
ATOM 1490 C CA . ASP A 1 179 ? -3.025 -2.144 20.313 1.00 76.44 179 ASP A CA 1
ATOM 1491 C C . ASP A 1 179 ? -4.333 -1.357 20.168 1.00 76.44 179 ASP A C 1
ATOM 1493 O O . ASP A 1 179 ? -4.770 -0.682 21.100 1.00 76.44 179 ASP A O 1
ATOM 1497 N N . GLN A 1 180 ? -4.950 -1.448 18.987 1.00 79.25 180 GLN A N 1
ATOM 1498 C CA . GLN A 1 180 ? -6.172 -0.720 18.611 1.00 79.25 180 GLN A CA 1
ATOM 1499 C C . GLN A 1 180 ? -7.361 -0.972 19.553 1.00 79.25 180 GLN A C 1
ATOM 1501 O O . GLN A 1 180 ? -8.312 -0.194 19.553 1.00 79.25 180 GLN A O 1
ATOM 1506 N N . TYR A 1 181 ? -7.312 -2.049 20.344 1.00 85.75 181 TYR A N 1
ATOM 1507 C CA . TYR A 1 181 ? -8.392 -2.480 21.234 1.00 85.75 181 TYR A CA 1
ATOM 1508 C C . TYR A 1 181 ? -7.935 -2.592 22.696 1.00 85.75 181 TYR A C 1
ATOM 1510 O O . TYR A 1 181 ? -8.438 -3.428 23.462 1.00 85.75 181 TYR A O 1
ATOM 1518 N N . GLN A 1 182 ? -6.945 -1.787 23.097 1.00 88.25 182 GLN A N 1
ATOM 1519 C CA . GLN A 1 182 ? -6.396 -1.799 24.451 1.00 88.25 182 GLN A CA 1
ATOM 1520 C C . GLN A 1 182 ? -7.488 -1.571 25.507 1.00 88.25 182 GLN A C 1
ATOM 1522 O O . GLN A 1 182 ? -7.517 -2.270 26.531 1.00 88.25 182 GLN A O 1
ATOM 1527 N N . PHE A 1 183 ? -8.372 -0.590 25.300 1.00 90.38 183 PHE A N 1
ATOM 1528 C CA . PHE A 1 183 ? -9.384 -0.240 26.294 1.00 90.38 183 PHE A CA 1
ATOM 1529 C C . PHE A 1 183 ? -10.546 -1.230 26.303 1.00 90.38 183 PHE A C 1
ATOM 1531 O O . PHE A 1 183 ? -11.012 -1.581 27.387 1.00 90.38 183 PHE A O 1
ATOM 1538 N N . ILE A 1 184 ? -10.942 -1.785 25.155 1.00 88.50 184 ILE A N 1
ATOM 1539 C CA . ILE A 1 184 ? -11.909 -2.889 25.068 1.00 88.50 184 ILE A CA 1
ATOM 1540 C C . ILE A 1 184 ? -11.424 -4.109 25.868 1.00 88.50 184 ILE A C 1
ATOM 1542 O O . ILE A 1 184 ? -12.198 -4.668 26.652 1.00 88.50 184 ILE A O 1
ATOM 1546 N N . LYS A 1 185 ? -10.142 -4.488 25.754 1.00 88.69 185 LYS A N 1
ATOM 1547 C CA . LYS A 1 185 ? -9.554 -5.596 26.537 1.00 88.69 185 LYS A CA 1
ATOM 1548 C C . LYS A 1 185 ? -9.572 -5.309 28.040 1.00 88.69 185 LYS A C 1
ATOM 1550 O O . LYS A 1 185 ? -9.984 -6.163 28.828 1.00 88.69 185 LYS A O 1
ATOM 1555 N N . LYS A 1 186 ? -9.182 -4.094 28.448 1.00 89.75 186 LYS A N 1
ATOM 1556 C CA . LYS A 1 186 ? -9.243 -3.659 29.857 1.00 89.75 186 LYS A CA 1
ATOM 1557 C C . LYS A 1 186 ? -10.681 -3.653 30.381 1.00 89.75 186 LYS A C 1
ATOM 1559 O O . LYS A 1 186 ? -10.925 -4.128 31.487 1.00 89.75 186 LYS A O 1
ATOM 1564 N N . ALA A 1 187 ? -11.637 -3.161 29.594 1.00 88.62 187 ALA A N 1
ATOM 1565 C CA . ALA A 1 187 ? -13.051 -3.130 29.953 1.00 88.62 187 ALA A CA 1
ATOM 1566 C C . ALA A 1 187 ? -13.628 -4.539 30.137 1.00 88.62 187 ALA A C 1
ATOM 1568 O O . ALA A 1 187 ? -14.373 -4.762 31.091 1.00 88.62 187 ALA A O 1
ATOM 1569 N N . LEU A 1 188 ? -13.253 -5.493 29.277 1.00 89.38 188 LEU A N 1
ATOM 1570 C CA . LEU A 1 188 ? -13.671 -6.892 29.387 1.00 89.38 188 LEU A CA 1
ATOM 1571 C C . LEU A 1 188 ? -13.241 -7.499 30.731 1.00 89.38 188 LEU A C 1
ATOM 1573 O O . LEU A 1 188 ? -14.073 -8.057 31.445 1.00 89.38 188 LEU A O 1
ATOM 1577 N N . LEU A 1 189 ? -11.969 -7.308 31.098 1.00 88.81 189 LEU A N 1
ATOM 1578 C CA . LEU A 1 189 ? -11.409 -7.776 32.368 1.00 88.81 189 LEU A CA 1
ATOM 1579 C C . LEU A 1 189 ? -12.142 -7.145 33.559 1.00 88.81 189 LEU A C 1
ATOM 1581 O O . LEU A 1 189 ? -12.537 -7.844 34.488 1.00 88.81 189 LEU A O 1
ATOM 1585 N N . ARG A 1 190 ? -12.404 -5.832 33.515 1.00 87.44 190 ARG A N 1
ATOM 1586 C CA . ARG A 1 190 ? -13.154 -5.148 34.584 1.00 87.44 190 ARG A CA 1
ATOM 1587 C C . ARG A 1 190 ? -14.594 -5.644 34.708 1.00 87.44 190 ARG A C 1
ATOM 1589 O O . ARG A 1 190 ? -15.090 -5.770 35.823 1.00 87.44 190 ARG A O 1
ATOM 1596 N N . ILE A 1 191 ? -15.277 -5.921 33.597 1.00 85.31 191 ILE A N 1
ATOM 1597 C CA . ILE A 1 191 ? -16.641 -6.477 33.619 1.00 85.31 191 ILE A CA 1
ATOM 1598 C C . ILE A 1 191 ? -16.639 -7.881 34.236 1.00 85.31 191 ILE A C 1
ATOM 1600 O O . ILE A 1 191 ? -17.537 -8.201 35.013 1.00 85.31 191 ILE A O 1
ATOM 1604 N N . GLU A 1 192 ? -15.623 -8.693 33.948 1.00 85.88 192 GLU A N 1
ATOM 1605 C CA . GLU A 1 192 ? -15.463 -10.027 34.534 1.00 85.88 192 GLU A CA 1
ATOM 1606 C C . GLU A 1 192 ? -15.188 -9.978 36.046 1.00 85.88 192 GLU A C 1
ATOM 1608 O O . GLU A 1 192 ? -15.802 -10.733 36.804 1.00 85.88 192 GLU A O 1
ATOM 1613 N N . GLU A 1 193 ? -14.350 -9.044 36.508 1.00 84.69 193 GLU A N 1
ATOM 1614 C CA . GLU A 1 193 ? -14.129 -8.789 37.940 1.00 84.69 193 GLU A CA 1
ATOM 1615 C C . GLU A 1 193 ? -15.430 -8.373 38.649 1.00 84.69 193 GLU A C 1
ATOM 1617 O O . GLU A 1 193 ? -15.730 -8.856 39.743 1.00 84.69 193 GLU A O 1
ATOM 1622 N N . ILE A 1 194 ? -16.239 -7.510 38.022 1.00 82.88 194 ILE A N 1
ATOM 1623 C CA . ILE A 1 194 ? -17.532 -7.068 38.572 1.00 82.88 194 ILE A CA 1
ATOM 1624 C C . ILE A 1 194 ? -18.511 -8.245 38.675 1.00 82.88 194 ILE A C 1
ATOM 1626 O O . ILE A 1 194 ? -19.171 -8.393 39.703 1.00 82.88 194 ILE A O 1
ATOM 1630 N N . LEU A 1 195 ? -18.580 -9.094 37.644 1.00 81.50 195 LEU A N 1
ATOM 1631 C CA . LEU A 1 195 ? -19.439 -10.283 37.625 1.00 81.50 195 LEU A CA 1
ATOM 1632 C C . LEU A 1 195 ? -19.006 -11.345 38.648 1.00 81.50 195 LEU A C 1
ATOM 1634 O O . LEU A 1 195 ? -19.860 -12.029 39.208 1.00 81.50 195 LEU A O 1
ATOM 1638 N N . SER A 1 196 ? -17.700 -11.493 38.884 1.00 80.25 196 SER A N 1
ATOM 1639 C CA . SER A 1 196 ? -17.152 -12.550 39.746 1.00 80.25 196 SER A CA 1
ATOM 1640 C C . SER A 1 196 ? -17.110 -12.158 41.223 1.00 80.25 196 SER A C 1
ATOM 1642 O O . SER A 1 196 ? -17.410 -12.975 42.091 1.00 80.25 196 SER A O 1
ATOM 1644 N N . GLU A 1 197 ? -16.736 -10.912 41.524 1.00 74.56 197 GLU A N 1
ATOM 1645 C CA . GLU A 1 197 ? -16.464 -10.455 42.894 1.00 74.56 197 GLU A CA 1
ATOM 1646 C C . GLU A 1 197 ? -17.522 -9.476 43.429 1.00 74.56 197 GLU A C 1
ATOM 1648 O O . GLU A 1 197 ? -17.465 -9.089 44.597 1.00 74.56 197 GLU A O 1
ATOM 1653 N N . GLY A 1 198 ? -18.482 -9.045 42.598 1.00 68.06 198 GLY A N 1
ATOM 1654 C CA . GLY A 1 198 ? -19.532 -8.099 42.992 1.00 68.06 198 GLY A CA 1
ATOM 1655 C C . GLY A 1 198 ? -19.008 -6.699 43.337 1.00 68.06 198 GLY A C 1
ATOM 1656 O O . GLY A 1 198 ? -19.659 -5.947 44.067 1.00 68.06 198 GLY A O 1
ATOM 1657 N N . LYS A 1 199 ? -17.809 -6.339 42.857 1.00 66.75 199 LYS A N 1
ATOM 1658 C CA . LYS A 1 199 ? -17.177 -5.042 43.131 1.00 66.75 199 LYS A CA 1
ATOM 1659 C C . LYS A 1 199 ? -17.952 -3.899 42.470 1.00 66.75 199 LYS A C 1
ATOM 1661 O O . LYS A 1 199 ? -18.352 -3.970 41.311 1.00 66.75 199 LYS A O 1
ATOM 1666 N N . SER A 1 200 ? -18.131 -2.802 43.204 1.00 65.56 200 SER A N 1
ATOM 1667 C CA . SER A 1 200 ? -18.767 -1.587 42.688 1.00 65.56 200 SER A CA 1
ATOM 1668 C C . SER A 1 200 ? -17.891 -0.879 41.651 1.00 65.56 200 SER A C 1
ATOM 1670 O O . SER A 1 200 ? -16.667 -0.857 41.774 1.00 65.56 200 SER A O 1
ATOM 1672 N N . ILE A 1 201 ? -18.524 -0.224 40.676 1.00 72.88 201 ILE A N 1
ATOM 1673 C CA . ILE A 1 201 ? -17.858 0.560 39.627 1.00 72.88 201 ILE A CA 1
ATOM 1674 C C . ILE A 1 201 ? -17.030 1.697 40.261 1.00 72.88 201 ILE A C 1
ATOM 1676 O O . ILE A 1 201 ? -17.589 2.666 40.777 1.00 72.88 201 ILE A O 1
ATOM 1680 N N . SER A 1 202 ? -15.698 1.579 40.211 1.00 78.19 202 SER A N 1
ATOM 1681 C CA . SER A 1 202 ? -14.753 2.631 40.621 1.00 78.19 202 SER A CA 1
ATOM 1682 C C . SER A 1 202 ? -14.717 3.780 39.601 1.00 78.19 202 SER A C 1
ATOM 1684 O O . SER A 1 202 ? -15.107 3.602 38.447 1.00 78.19 202 SER A O 1
ATOM 1686 N N . GLN A 1 203 ? -14.220 4.957 39.996 1.00 79.38 203 GLN A N 1
ATOM 1687 C CA . GLN A 1 203 ? -14.003 6.085 39.075 1.00 79.38 203 GLN A CA 1
ATOM 1688 C C . GLN A 1 203 ? -13.054 5.715 37.924 1.00 79.38 203 GLN A C 1
ATOM 1690 O O . GLN A 1 203 ? -13.305 6.093 36.786 1.00 79.38 203 GLN A O 1
ATOM 1695 N N . GLU A 1 204 ? -12.031 4.907 38.200 1.00 81.44 204 GLU A N 1
ATOM 1696 C CA . GLU A 1 204 ? -11.102 4.397 37.185 1.00 81.44 204 GLU A CA 1
ATOM 1697 C C . GLU A 1 204 ? -11.816 3.514 36.147 1.00 81.44 204 GLU A C 1
ATOM 1699 O O . GLU A 1 204 ? -11.583 3.635 34.948 1.00 81.44 204 GLU A O 1
ATOM 1704 N N . ASN A 1 205 ? -12.776 2.694 36.587 1.00 83.56 205 ASN A N 1
ATOM 1705 C CA . ASN A 1 205 ? -13.555 1.842 35.688 1.00 83.56 205 ASN A CA 1
ATOM 1706 C C . ASN A 1 205 ? -14.429 2.674 34.744 1.00 83.56 205 ASN A C 1
ATOM 1708 O O . ASN A 1 205 ? -14.614 2.289 33.594 1.00 83.56 205 ASN A O 1
ATOM 1712 N N . LYS A 1 206 ? -14.950 3.821 35.204 1.00 85.31 206 LYS A N 1
ATOM 1713 C CA . LYS A 1 206 ? -15.758 4.712 34.358 1.00 85.31 206 LYS A CA 1
ATOM 1714 C C . LYS A 1 206 ? -14.954 5.262 33.185 1.00 85.31 206 LYS A C 1
ATOM 1716 O O . LYS A 1 206 ? -15.467 5.240 32.072 1.00 85.31 206 LYS A O 1
ATOM 1721 N N . MET A 1 207 ? -13.711 5.679 33.436 1.00 88.12 207 MET A N 1
ATOM 1722 C CA . MET A 1 207 ? -12.798 6.152 32.390 1.00 88.12 207 MET A CA 1
ATOM 1723 C C . MET A 1 207 ? -12.521 5.047 31.368 1.00 88.12 207 MET A C 1
ATOM 1725 O O . MET A 1 207 ? -12.707 5.254 30.174 1.00 88.12 207 MET A O 1
ATOM 1729 N N . ILE A 1 208 ? -12.202 3.836 31.841 1.00 89.75 208 ILE A N 1
ATOM 1730 C CA . ILE A 1 208 ? -11.956 2.679 30.966 1.00 89.75 208 ILE A CA 1
ATOM 1731 C C . ILE A 1 208 ? -13.189 2.360 30.105 1.00 89.75 208 ILE A C 1
ATOM 1733 O O . ILE A 1 208 ? -13.049 2.053 28.925 1.00 89.75 208 ILE A O 1
ATOM 1737 N N . PHE A 1 209 ? -14.402 2.435 30.664 1.00 89.69 209 PHE A N 1
ATOM 1738 C CA . PHE A 1 209 ? -15.633 2.191 29.904 1.00 89.69 209 PHE A CA 1
ATOM 1739 C C . PHE A 1 209 ? -15.950 3.293 28.890 1.00 89.69 209 PHE A C 1
ATOM 1741 O O . PHE A 1 209 ? -16.538 2.998 27.851 1.00 89.69 209 PHE A O 1
ATOM 1748 N N . GLU A 1 210 ? -15.577 4.540 29.173 1.00 90.50 210 GLU A N 1
ATOM 1749 C CA . GLU A 1 210 ? -15.709 5.649 28.228 1.00 90.50 210 GLU A CA 1
ATOM 1750 C C . GLU A 1 210 ? -14.744 5.486 27.047 1.00 90.50 210 GLU A C 1
ATOM 1752 O O . GLU A 1 210 ? -15.171 5.537 25.894 1.00 90.50 210 GLU A O 1
ATOM 1757 N N . GLU A 1 211 ? -13.474 5.182 27.321 1.00 91.31 211 GLU A N 1
ATOM 1758 C CA . GLU A 1 211 ? -12.453 4.950 26.293 1.00 91.31 211 GLU A CA 1
ATOM 1759 C C . GLU A 1 211 ? -12.760 3.700 25.453 1.00 91.31 211 GLU A C 1
ATOM 1761 O O . GLU A 1 211 ? -12.732 3.761 24.224 1.00 91.31 211 GLU A O 1
ATOM 1766 N N . ALA A 1 212 ? -13.176 2.599 26.087 1.00 90.81 212 ALA A N 1
ATOM 1767 C CA . ALA A 1 212 ? -13.641 1.403 25.381 1.00 90.81 212 ALA A CA 1
ATOM 1768 C C . ALA A 1 212 ? -14.907 1.672 24.551 1.00 90.81 212 ALA A C 1
ATOM 1770 O O . ALA A 1 212 ? -15.105 1.077 23.493 1.00 90.81 212 ALA A O 1
ATOM 1771 N N . GLY A 1 213 ? -15.773 2.576 25.020 1.00 89.50 213 GLY A N 1
ATOM 1772 C CA . GLY A 1 213 ? -16.934 3.043 24.271 1.00 89.50 213 GLY A CA 1
ATOM 1773 C C . GLY A 1 213 ? -16.543 3.795 23.000 1.00 89.50 213 GLY A C 1
ATOM 1774 O O . GLY A 1 213 ? -17.188 3.600 21.972 1.00 89.50 213 GLY A O 1
ATOM 1775 N N . ASN A 1 214 ? -15.477 4.598 23.049 1.00 89.75 214 ASN A N 1
ATOM 1776 C CA . ASN A 1 214 ? -14.941 5.310 21.887 1.00 89.75 214 ASN A CA 1
ATOM 1777 C C . ASN A 1 214 ? -14.288 4.350 20.880 1.00 89.75 214 ASN A C 1
ATOM 1779 O O . ASN A 1 214 ? -14.565 4.464 19.687 1.00 89.75 214 ASN A O 1
ATOM 1783 N N . GLU A 1 215 ? -13.504 3.369 21.346 1.00 90.00 215 GLU A N 1
ATOM 1784 C CA . GLU A 1 215 ? -12.950 2.304 20.488 1.00 90.00 215 GLU A CA 1
ATOM 1785 C C . GLU A 1 215 ? -14.077 1.516 19.795 1.00 90.00 215 GLU A C 1
ATOM 1787 O O . GLU A 1 215 ? -14.094 1.364 18.574 1.00 90.00 215 GLU A O 1
ATOM 1792 N N . LEU A 1 216 ? -15.091 1.085 20.554 1.00 88.31 216 LEU A N 1
ATOM 1793 C CA . LEU A 1 216 ? -16.223 0.325 20.016 1.00 88.31 216 LEU A CA 1
ATOM 1794 C C . LEU A 1 216 ? -17.133 1.177 19.117 1.00 88.31 216 LEU A C 1
ATOM 1796 O O . LEU A 1 216 ? -17.798 0.637 18.232 1.00 88.31 216 LEU A O 1
ATOM 1800 N N . ALA A 1 217 ? -17.171 2.501 19.304 1.00 88.19 217 ALA A N 1
ATOM 1801 C CA . ALA A 1 217 ? -17.918 3.405 18.434 1.00 88.19 217 ALA A CA 1
ATOM 1802 C C . ALA A 1 217 ? -17.368 3.405 17.002 1.00 88.19 217 ALA A C 1
ATOM 1804 O O . ALA A 1 217 ? -18.164 3.449 16.063 1.00 88.19 217 ALA A O 1
ATOM 1805 N N . LEU A 1 218 ? -16.045 3.301 16.829 1.00 86.94 218 LEU A N 1
ATOM 1806 C CA . LEU A 1 218 ? -15.419 3.199 15.507 1.00 86.94 218 LEU A CA 1
ATOM 1807 C C . LEU A 1 218 ? -15.897 1.939 14.770 1.00 86.94 218 LEU A C 1
ATOM 1809 O O . LEU A 1 218 ? -16.329 2.021 13.620 1.00 86.94 218 LEU A O 1
ATOM 1813 N N . GLU A 1 219 ? -15.949 0.798 15.459 1.00 85.56 219 GLU A N 1
ATOM 1814 C CA . GLU A 1 219 ? -16.480 -0.451 14.890 1.00 85.56 219 GLU A CA 1
ATOM 1815 C C . GLU A 1 219 ? -17.999 -0.413 14.670 1.00 85.56 219 GLU A C 1
ATOM 1817 O O . GLU A 1 219 ? -18.537 -0.974 13.707 1.00 85.56 219 GLU A O 1
ATOM 1822 N N . ALA A 1 220 ? -18.724 0.300 15.533 1.00 85.38 220 ALA A N 1
ATOM 1823 C CA . ALA A 1 220 ? -20.164 0.476 15.409 1.00 85.38 220 ALA A CA 1
ATOM 1824 C C . ALA A 1 220 ? -20.563 1.304 14.176 1.00 85.38 220 ALA A C 1
ATOM 1826 O O . ALA A 1 220 ? -21.665 1.099 13.665 1.00 85.38 220 ALA A O 1
ATOM 1827 N N . ILE A 1 221 ? -19.695 2.188 13.668 1.00 87.12 221 ILE A N 1
ATOM 1828 C CA . ILE A 1 221 ? -19.926 2.899 12.397 1.00 87.12 221 ILE A CA 1
ATOM 1829 C C . ILE A 1 221 ? -19.981 1.899 11.236 1.00 87.12 221 ILE A C 1
ATOM 1831 O O . ILE A 1 221 ? -20.882 1.974 10.399 1.00 87.12 221 ILE A O 1
ATOM 1835 N N . ASN A 1 222 ? -19.067 0.926 11.220 1.00 85.00 222 ASN A N 1
ATOM 1836 C CA . ASN A 1 222 ? -18.993 -0.092 10.171 1.00 85.00 222 ASN A CA 1
ATOM 1837 C C . ASN A 1 222 ? -20.094 -1.155 10.308 1.00 85.00 222 ASN A C 1
ATOM 1839 O O . ASN A 1 222 ? -20.564 -1.709 9.314 1.00 85.00 222 ASN A O 1
ATOM 1843 N N . SER A 1 223 ? -20.508 -1.473 11.539 1.00 84.06 223 SER A N 1
ATOM 1844 C CA . SER A 1 223 ? -21.488 -2.529 11.833 1.00 84.06 223 SER A CA 1
ATOM 1845 C C . SER A 1 223 ? -22.473 -2.133 12.946 1.00 84.06 223 SER A C 1
ATOM 1847 O O . SER A 1 223 ? -22.467 -2.717 14.038 1.00 84.06 223 SER A O 1
ATOM 1849 N N . PRO A 1 224 ? -23.411 -1.204 12.676 1.00 80.62 224 PRO A N 1
ATOM 1850 C CA . PRO A 1 224 ? -24.293 -0.649 13.706 1.00 80.62 224 PRO A CA 1
ATOM 1851 C C . PRO A 1 224 ? -25.233 -1.693 14.321 1.00 80.62 224 PRO A C 1
ATOM 1853 O O . PRO A 1 224 ? -25.529 -1.647 15.512 1.00 80.62 224 PRO A O 1
ATOM 1856 N N . GLY A 1 225 ? -25.678 -2.685 13.543 1.00 81.88 225 GLY A N 1
ATOM 1857 C CA . GLY A 1 225 ? -26.619 -3.705 14.021 1.00 81.88 225 GLY A CA 1
ATOM 1858 C C . GLY A 1 225 ? -26.067 -4.621 15.121 1.00 81.88 225 GLY A C 1
ATOM 1859 O O . GLY A 1 225 ? -26.844 -5.137 15.923 1.00 81.88 225 GLY A O 1
ATOM 1860 N N . LYS A 1 226 ? -24.742 -4.814 15.180 1.00 82.25 226 LYS A N 1
ATOM 1861 C CA . LYS A 1 226 ? -24.096 -5.727 16.138 1.00 82.25 226 LYS A CA 1
ATOM 1862 C C . LYS A 1 226 ? -23.703 -5.020 17.436 1.00 82.25 226 LYS A C 1
ATOM 1864 O O . LYS A 1 226 ? -23.929 -5.561 18.514 1.00 82.25 226 LYS A O 1
ATOM 1869 N N . TYR A 1 227 ? -23.166 -3.805 17.335 1.00 86.31 227 TYR A N 1
ATOM 1870 C CA . TYR A 1 227 ? -22.476 -3.148 18.451 1.00 86.31 227 TYR A CA 1
ATOM 1871 C C . TYR A 1 227 ? -23.309 -2.079 19.179 1.00 86.31 227 TYR A C 1
ATOM 1873 O O . TYR A 1 227 ? -22.988 -1.720 20.309 1.00 86.31 227 TYR A O 1
ATOM 1881 N N . LEU A 1 228 ? -24.429 -1.610 18.609 1.00 85.69 228 LEU A N 1
ATOM 1882 C CA . LEU A 1 228 ? -25.218 -0.505 19.181 1.00 85.69 228 LEU A CA 1
ATOM 1883 C C . LEU A 1 228 ? -25.794 -0.820 20.571 1.00 85.69 228 LEU A C 1
ATOM 1885 O O . LEU A 1 228 ? -25.775 0.039 21.453 1.00 85.69 228 LEU A O 1
ATOM 1889 N N . LYS A 1 229 ? -26.265 -2.053 20.803 1.00 86.44 229 LYS A N 1
ATOM 1890 C CA . LYS A 1 229 ? -26.750 -2.475 22.131 1.00 86.44 229 LYS A CA 1
ATOM 1891 C C . LYS A 1 229 ? -25.625 -2.480 23.170 1.00 86.44 229 LYS A C 1
ATOM 1893 O O . LYS A 1 229 ? -25.802 -1.943 24.260 1.00 86.44 229 LYS A O 1
ATOM 1898 N N . ALA A 1 230 ? -24.461 -3.025 22.811 1.00 85.56 230 ALA A N 1
ATOM 1899 C CA . ALA A 1 230 ? -23.288 -3.050 23.683 1.00 85.56 230 ALA A CA 1
ATOM 1900 C C . ALA A 1 230 ? -22.812 -1.628 24.024 1.00 85.56 230 ALA A C 1
ATOM 1902 O O . ALA A 1 230 ? -22.550 -1.334 25.187 1.00 85.56 230 ALA A O 1
ATOM 1903 N N . LEU A 1 231 ? -22.818 -0.717 23.044 1.00 87.44 231 LEU A N 1
ATOM 1904 C CA . LEU A 1 231 ? -22.458 0.689 23.233 1.00 87.44 231 LEU A CA 1
ATOM 1905 C C . LEU A 1 231 ? -23.427 1.423 24.174 1.00 87.44 231 LEU A C 1
ATOM 1907 O O . LEU A 1 231 ? -22.998 2.183 25.040 1.00 87.44 231 LEU A O 1
ATOM 1911 N N . GLN A 1 232 ? -24.736 1.172 24.062 1.00 87.19 232 GLN A N 1
ATOM 1912 C CA . GLN A 1 232 ? -25.726 1.754 24.979 1.00 87.19 232 GLN A CA 1
ATOM 1913 C C . GLN A 1 232 ? -25.508 1.312 26.428 1.00 87.19 232 GLN A C 1
ATOM 1915 O O . GLN A 1 232 ? -25.647 2.119 27.351 1.00 87.19 232 GLN A O 1
ATOM 1920 N N . PHE A 1 233 ? -25.183 0.040 26.643 1.00 85.19 233 PHE A N 1
ATOM 1921 C CA . PHE A 1 233 ? -24.905 -0.475 27.976 1.00 85.19 233 PHE A CA 1
ATOM 1922 C C . PHE A 1 233 ? -23.547 0.003 28.511 1.00 85.19 233 PHE A C 1
ATOM 1924 O O . PHE A 1 233 ? -23.487 0.399 29.672 1.00 85.19 233 PHE A O 1
ATOM 1931 N N . LEU A 1 234 ? -22.504 0.091 27.678 1.00 85.31 234 LEU A N 1
ATOM 1932 C CA . LEU A 1 234 ? -21.220 0.708 28.051 1.00 85.31 234 LEU A CA 1
ATOM 1933 C C . LEU A 1 234 ? -21.382 2.168 28.466 1.00 85.31 234 LEU A C 1
ATOM 1935 O O . LEU A 1 234 ? -20.859 2.578 29.498 1.00 85.31 234 LEU A O 1
ATOM 1939 N N . LYS A 1 235 ? -22.200 2.932 27.737 1.00 87.50 235 LYS A N 1
ATOM 1940 C CA . LYS A 1 235 ? -22.528 4.311 28.111 1.00 87.50 235 LYS A CA 1
ATOM 1941 C C . LYS A 1 235 ? -23.257 4.396 29.457 1.00 87.50 235 LYS A C 1
ATOM 1943 O O . LYS A 1 235 ? -23.029 5.306 30.244 1.00 87.50 235 LYS A O 1
ATOM 1948 N N . ARG A 1 236 ? -24.129 3.434 29.766 1.00 85.06 236 ARG A N 1
ATOM 1949 C CA . ARG A 1 236 ? -24.779 3.363 31.088 1.00 85.06 236 ARG A CA 1
ATOM 1950 C C . ARG A 1 236 ? -23.782 3.007 32.198 1.00 85.06 236 ARG A C 1
ATOM 1952 O O . ARG A 1 236 ? -23.922 3.531 33.303 1.00 85.06 236 ARG A O 1
ATOM 1959 N N . LEU A 1 237 ? -22.785 2.167 31.904 1.00 83.25 237 LEU A N 1
ATOM 1960 C CA . LEU A 1 237 ? -21.694 1.844 32.830 1.00 83.25 237 LEU A CA 1
ATOM 1961 C C . LEU A 1 237 ? -20.809 3.059 33.117 1.00 83.25 237 LEU A C 1
ATOM 1963 O O . LEU A 1 237 ? -20.504 3.309 34.285 1.00 83.25 237 LEU A O 1
ATOM 1967 N N . SER A 1 238 ? -20.449 3.845 32.097 1.00 83.81 238 SER A N 1
ATOM 1968 C CA . SER A 1 238 ? -19.650 5.064 32.288 1.00 83.81 238 SER A CA 1
ATOM 1969 C C . SER A 1 238 ? -20.409 6.129 33.092 1.00 83.81 238 SER A C 1
ATOM 1971 O O . SER A 1 238 ? -19.847 6.744 34.000 1.00 83.81 238 SER A O 1
ATOM 1973 N N . GLU A 1 239 ? -21.727 6.253 32.891 1.00 84.25 239 GLU A N 1
ATOM 1974 C CA . GLU A 1 239 ? -22.614 7.097 33.711 1.00 84.25 239 GLU A CA 1
ATOM 1975 C C . GLU A 1 239 ? -22.768 6.597 35.168 1.00 84.25 239 GLU A C 1
ATOM 1977 O O . GLU A 1 239 ? -23.313 7.303 36.019 1.00 84.25 239 GLU A O 1
ATOM 1982 N N . GLY A 1 240 ? -22.266 5.399 35.497 1.00 71.94 240 GLY A N 1
ATOM 1983 C CA . GLY A 1 240 ? -22.304 4.820 36.842 1.00 71.94 240 GLY A CA 1
ATOM 1984 C C . GLY A 1 240 ? -23.637 4.174 37.223 1.00 71.94 240 GLY A C 1
ATOM 1985 O O . GLY A 1 240 ? -23.909 4.005 38.413 1.00 71.94 240 GLY A O 1
ATOM 1986 N N . LYS A 1 241 ? -24.477 3.818 36.243 1.00 76.38 241 LYS A N 1
ATOM 1987 C CA . LYS A 1 241 ? -25.710 3.058 36.488 1.00 76.38 241 LYS A CA 1
ATOM 1988 C C . LYS A 1 241 ? -25.364 1.581 36.665 1.00 76.38 241 LYS A C 1
ATOM 1990 O O . LYS A 1 241 ? -24.658 1.005 35.841 1.00 76.38 241 LYS A O 1
ATOM 1995 N N . GLN A 1 242 ? -25.885 0.960 37.723 1.00 70.69 242 GLN A N 1
ATOM 1996 C CA . GLN A 1 242 ? -25.783 -0.489 37.895 1.00 70.69 242 GLN A CA 1
ATOM 1997 C C . GLN A 1 242 ? -26.621 -1.191 36.821 1.00 70.69 242 GLN A C 1
ATOM 1999 O O . GLN A 1 242 ? -27.770 -0.821 36.571 1.00 70.69 242 GLN A O 1
ATOM 2004 N N . LEU A 1 243 ? -26.024 -2.183 36.170 1.00 74.56 243 LEU A N 1
ATOM 2005 C CA . LEU A 1 243 ? -26.665 -3.023 35.164 1.00 74.56 243 LEU A CA 1
ATOM 2006 C C . LEU A 1 243 ? -26.921 -4.409 35.746 1.00 74.56 243 LEU A C 1
ATOM 2008 O O . LEU A 1 243 ? -26.237 -4.834 36.670 1.00 74.56 243 LEU A O 1
ATOM 2012 N N . SER A 1 244 ? -27.922 -5.095 35.197 1.00 77.50 244 SER A N 1
ATOM 2013 C CA . SER A 1 244 ? -28.174 -6.495 35.536 1.00 77.50 244 SER A CA 1
ATOM 2014 C C . SER A 1 244 ? -27.051 -7.394 35.012 1.00 77.50 244 SER A C 1
ATOM 2016 O O . SER A 1 244 ? -26.429 -7.077 33.993 1.00 77.50 244 SER A O 1
ATOM 2018 N N . ASP A 1 245 ? -26.842 -8.540 35.659 1.00 79.31 245 ASP A N 1
ATOM 2019 C CA . ASP A 1 245 ? -25.841 -9.533 35.247 1.00 79.31 245 ASP A CA 1
ATOM 2020 C C . ASP A 1 245 ? -26.052 -10.010 33.800 1.00 79.31 245 ASP A C 1
ATOM 2022 O O . ASP A 1 245 ? -25.093 -10.282 33.077 1.00 79.31 245 ASP A O 1
ATOM 2026 N N . GLU A 1 246 ? -27.304 -10.071 33.338 1.00 83.25 246 GLU A N 1
ATOM 2027 C CA . GLU A 1 246 ? -27.645 -10.399 31.948 1.00 83.25 246 GLU A CA 1
ATOM 2028 C C . GLU A 1 246 ? -27.166 -9.313 30.978 1.00 83.25 246 GLU A C 1
ATOM 2030 O O . GLU A 1 246 ? -26.550 -9.615 29.956 1.00 83.25 246 GLU A O 1
ATOM 2035 N N . SER A 1 247 ? -27.375 -8.039 31.324 1.00 78.88 247 SER A N 1
ATOM 2036 C CA . SER A 1 247 ? -26.914 -6.910 30.508 1.00 78.88 247 SER A CA 1
ATOM 2037 C C . SER A 1 247 ? -25.385 -6.817 30.460 1.00 78.88 247 SER A C 1
ATOM 2039 O O . SER A 1 247 ? -24.828 -6.472 29.421 1.00 78.88 247 SER A O 1
ATOM 2041 N N . LEU A 1 248 ? -24.690 -7.154 31.553 1.00 81.56 248 LEU A N 1
ATOM 2042 C CA . LEU A 1 248 ? -23.223 -7.218 31.584 1.00 81.56 248 LEU A CA 1
ATOM 2043 C C . LEU A 1 248 ? -22.678 -8.321 30.666 1.00 81.56 248 LEU A C 1
ATOM 2045 O O . LEU A 1 248 ? -21.722 -8.084 29.928 1.00 81.56 248 LEU A O 1
ATOM 2049 N N . LYS A 1 249 ? -23.322 -9.495 30.639 1.00 84.69 249 LYS A N 1
ATOM 2050 C CA . LYS A 1 249 ? -22.966 -10.585 29.712 1.00 84.69 249 LYS A CA 1
ATOM 2051 C C . LYS A 1 249 ? -23.201 -10.206 28.249 1.00 84.69 249 LYS A C 1
ATOM 2053 O O . LYS A 1 249 ? -22.399 -10.567 27.388 1.00 84.69 249 LYS A O 1
ATOM 2058 N N . GLU A 1 250 ? -24.264 -9.458 27.949 1.00 84.94 250 GLU A N 1
ATOM 2059 C CA . GLU A 1 250 ? -24.496 -8.937 26.594 1.00 84.94 250 GLU A CA 1
ATOM 2060 C C . GLU A 1 250 ? -23.407 -7.948 26.159 1.00 84.94 250 GLU A C 1
ATOM 2062 O O . GLU A 1 250 ? -22.937 -8.022 25.021 1.00 84.94 250 GLU A O 1
ATOM 2067 N N . VAL A 1 251 ? -22.958 -7.067 27.061 1.00 86.00 251 VAL A N 1
ATOM 2068 C CA . VAL A 1 251 ? -21.825 -6.162 26.799 1.00 86.00 251 VAL A CA 1
ATOM 2069 C C . VAL A 1 251 ? -20.544 -6.942 26.561 1.00 86.00 251 VAL A C 1
ATOM 2071 O O . VAL A 1 251 ? -19.857 -6.678 25.578 1.00 86.00 251 VAL A O 1
ATOM 2074 N N . GLN A 1 252 ? -20.246 -7.923 27.413 1.00 85.81 252 GLN A N 1
ATOM 2075 C CA . GLN A 1 252 ? -19.056 -8.762 27.281 1.00 85.81 252 GLN A CA 1
ATOM 2076 C C . GLN A 1 252 ? -19.025 -9.462 25.919 1.00 85.81 252 GLN A C 1
ATOM 2078 O O . GLN A 1 252 ? -18.012 -9.433 25.226 1.00 85.81 252 GLN A O 1
ATOM 2083 N N . LYS A 1 253 ? -20.160 -10.024 25.489 1.00 86.44 253 LYS A N 1
ATOM 2084 C CA . LYS A 1 253 ? -20.282 -10.670 24.179 1.00 86.44 253 LYS A CA 1
ATOM 2085 C C . LYS A 1 253 ? -20.107 -9.676 23.028 1.00 86.44 253 LYS A C 1
ATOM 2087 O O . LYS A 1 253 ? -19.474 -10.008 22.032 1.00 86.44 253 LYS A O 1
ATOM 2092 N N . GLY A 1 254 ? -20.655 -8.468 23.162 1.00 84.00 254 GLY A N 1
ATOM 2093 C CA . GLY A 1 254 ? -20.506 -7.401 22.171 1.00 84.00 254 GLY A CA 1
ATOM 2094 C C . GLY A 1 254 ? -19.068 -6.893 22.038 1.00 84.00 254 GLY A C 1
ATOM 2095 O O . GLY A 1 254 ? -18.603 -6.715 20.918 1.00 84.00 254 GLY A O 1
ATOM 2096 N N . LEU A 1 255 ? -18.365 -6.719 23.161 1.00 85.94 255 LEU A N 1
ATOM 2097 C CA . LEU A 1 255 ? -16.946 -6.350 23.205 1.00 85.94 255 LEU A CA 1
ATOM 2098 C C . LEU A 1 255 ? -16.061 -7.458 22.626 1.00 85.94 255 LEU A C 1
ATOM 2100 O O . LEU A 1 255 ? -15.173 -7.177 21.832 1.00 85.94 255 LEU A O 1
ATOM 2104 N N . PHE A 1 256 ? -16.336 -8.719 22.968 1.00 86.50 256 PHE A N 1
ATOM 2105 C CA . PHE A 1 256 ? -15.586 -9.861 22.443 1.00 86.50 256 PHE A CA 1
ATOM 2106 C C . PHE A 1 256 ? -15.726 -9.990 20.921 1.00 86.50 256 PHE A C 1
ATOM 2108 O O . PHE A 1 256 ? -14.746 -10.232 20.234 1.00 86.50 256 PHE A O 1
ATOM 2115 N N . LEU A 1 257 ? -16.926 -9.753 20.378 1.00 85.75 257 LEU A N 1
ATOM 2116 C CA . LEU A 1 257 ? -17.169 -9.738 18.930 1.00 85.75 257 LEU A CA 1
ATOM 2117 C C . LEU A 1 257 ? -16.504 -8.565 18.193 1.00 85.75 257 LEU A C 1
ATOM 2119 O O . LEU A 1 257 ? -16.517 -8.559 16.963 1.00 85.75 257 LEU A O 1
ATOM 2123 N N . ALA A 1 258 ? -16.039 -7.535 18.902 1.00 84.19 258 ALA A N 1
ATOM 2124 C CA . ALA A 1 258 ? -15.360 -6.387 18.303 1.00 84.19 258 ALA A CA 1
ATOM 2125 C C . ALA A 1 258 ? -13.846 -6.613 18.169 1.00 84.19 258 ALA A C 1
ATOM 2127 O O . ALA A 1 258 ? -13.216 -5.975 17.336 1.00 84.19 258 ALA A O 1
ATOM 2128 N N . ILE A 1 259 ? -13.269 -7.524 18.959 1.00 83.75 259 ILE A N 1
ATOM 2129 C CA . ILE A 1 259 ? -11.844 -7.853 18.884 1.00 83.75 259 ILE A CA 1
ATOM 2130 C C . ILE A 1 259 ? -11.644 -8.877 17.750 1.00 83.75 259 ILE A C 1
ATOM 2132 O O . ILE A 1 259 ? -12.324 -9.906 17.757 1.00 83.75 259 ILE A O 1
ATOM 2136 N N . PRO A 1 260 ? -10.739 -8.637 16.782 1.00 79.44 260 PRO A N 1
ATOM 2137 C CA . PRO A 1 260 ? -10.404 -9.630 15.767 1.00 79.44 260 PRO A CA 1
ATOM 2138 C C . PRO A 1 260 ? -9.737 -10.855 16.404 1.00 79.44 260 PRO A C 1
ATOM 2140 O O . PRO A 1 260 ? -9.032 -10.737 17.410 1.00 79.44 260 PRO A O 1
ATOM 2143 N N . ASP A 1 261 ? -9.938 -12.032 15.806 1.00 71.62 261 ASP A N 1
ATOM 2144 C CA . ASP A 1 261 ? -9.214 -13.237 16.214 1.00 71.62 261 ASP A CA 1
ATOM 2145 C C . ASP A 1 261 ? -7.705 -12.965 16.148 1.00 71.62 261 ASP A C 1
ATOM 2147 O O . ASP A 1 261 ? -7.220 -12.331 15.210 1.00 71.62 261 ASP A O 1
ATOM 2151 N N . SER A 1 262 ? -6.962 -13.411 17.165 1.00 65.12 262 SER A N 1
ATOM 2152 C CA . SER A 1 262 ? -5.515 -13.205 17.215 1.00 65.12 262 SER A CA 1
ATOM 2153 C C . SER A 1 262 ? -4.867 -13.768 15.954 1.00 65.12 262 SER A C 1
ATOM 2155 O O . SER A 1 262 ? -5.103 -14.937 15.633 1.00 65.12 262 SER A O 1
ATOM 2157 N N . ASP A 1 263 ? -4.034 -12.966 15.285 1.00 60.84 263 ASP A N 1
ATOM 2158 C CA . ASP A 1 263 ? -3.291 -13.415 14.111 1.00 60.84 263 ASP A CA 1
ATOM 2159 C C . ASP A 1 263 ? -2.584 -14.745 14.409 1.00 60.84 263 ASP A C 1
ATOM 2161 O O . ASP A 1 263 ? -2.034 -14.917 15.508 1.00 60.84 263 ASP A O 1
ATOM 2165 N N . PRO A 1 264 ? -2.584 -15.702 13.462 1.00 59.00 264 PRO A N 1
ATOM 2166 C CA . PRO A 1 264 ? -1.883 -16.960 13.637 1.00 59.00 264 PRO A CA 1
ATOM 2167 C C . PRO A 1 264 ? -0.396 -16.660 13.812 1.00 59.00 264 PRO A C 1
ATOM 2169 O O . PRO A 1 264 ? 0.334 -16.404 12.854 1.00 59.00 264 PRO A O 1
ATO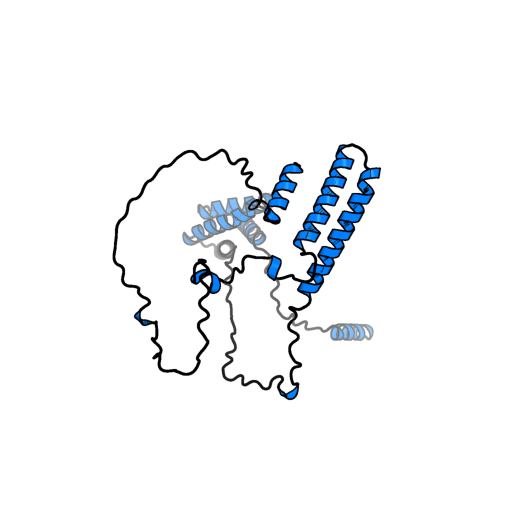M 2172 N N . ASN A 1 265 ? 0.060 -16.678 15.062 1.00 63.97 265 ASN A N 1
ATOM 2173 C CA . ASN A 1 265 ? 1.475 -16.616 15.369 1.00 63.97 265 ASN A CA 1
ATOM 2174 C C . ASN A 1 265 ? 2.118 -17.837 14.694 1.00 63.97 265 ASN A C 1
ATOM 2176 O O . ASN A 1 265 ? 1.609 -18.943 14.891 1.00 63.97 265 ASN A O 1
ATOM 2180 N N . PRO A 1 266 ? 3.186 -17.692 13.891 1.00 58.91 266 PRO A N 1
ATOM 2181 C CA . PRO A 1 266 ? 3.912 -18.829 13.343 1.00 58.91 266 PRO A CA 1
ATOM 2182 C C . PRO A 1 266 ? 4.650 -19.549 14.478 1.00 58.91 266 PRO A C 1
ATOM 2184 O O . PRO A 1 266 ? 5.869 -19.468 14.623 1.00 58.91 266 PRO A O 1
ATOM 2187 N N . TYR A 1 267 ? 3.906 -20.262 15.317 1.00 65.94 267 TYR A N 1
ATOM 2188 C CA . TYR A 1 267 ? 4.468 -21.268 16.185 1.00 65.94 267 TYR A CA 1
ATOM 2189 C C . TYR A 1 267 ? 4.624 -22.538 15.359 1.00 65.94 267 TYR A C 1
ATOM 2191 O O . TYR A 1 267 ? 3.785 -22.896 14.533 1.00 65.94 267 TYR A O 1
ATOM 2199 N N . LYS A 1 268 ? 5.745 -23.223 15.559 1.00 53.47 268 LYS A N 1
ATOM 2200 C CA . LYS A 1 268 ? 5.907 -24.576 15.052 1.00 53.47 268 LYS A CA 1
ATOM 2201 C C . LYS A 1 268 ? 4.870 -25.419 15.786 1.00 53.47 268 LYS A C 1
ATOM 2203 O O . LYS A 1 268 ? 5.085 -25.734 16.956 1.00 53.47 268 LYS A O 1
ATOM 2208 N N . GLU A 1 269 ? 3.745 -25.731 15.143 1.00 57.66 269 GLU A N 1
ATOM 2209 C CA . GLU A 1 269 ? 2.860 -26.788 15.622 1.00 57.66 269 GLU A CA 1
ATOM 2210 C C . GLU A 1 269 ? 3.739 -28.027 15.779 1.00 57.66 269 GLU A C 1
ATOM 2212 O O . GLU A 1 269 ? 4.241 -28.596 14.807 1.00 57.66 269 GLU A O 1
ATOM 2217 N N . ILE A 1 270 ? 4.014 -28.402 17.025 1.00 59.09 270 ILE A N 1
ATOM 2218 C CA . ILE A 1 270 ? 4.617 -29.690 17.327 1.00 59.09 270 ILE A CA 1
ATOM 2219 C C . ILE A 1 270 ? 3.484 -30.683 17.089 1.00 59.09 270 ILE A C 1
ATOM 2221 O O . ILE A 1 270 ? 2.788 -31.073 18.023 1.00 59.09 270 ILE A O 1
ATOM 2225 N N . SER A 1 271 ? 3.232 -31.022 15.822 1.00 61.53 271 SER A N 1
ATOM 2226 C CA . SER A 1 271 ? 2.382 -32.157 15.500 1.00 61.53 271 SER A CA 1
ATOM 2227 C C . SER A 1 271 ? 3.063 -33.368 16.117 1.00 61.53 271 SER A C 1
ATOM 2229 O O . SER A 1 271 ? 4.139 -33.777 15.688 1.00 61.53 271 SER A O 1
ATOM 2231 N N . THR A 1 272 ? 2.469 -33.903 17.177 1.00 62.97 272 THR A N 1
ATOM 2232 C CA . THR A 1 272 ? 2.947 -35.108 17.864 1.00 62.97 272 THR A CA 1
ATOM 2233 C C . THR A 1 272 ? 2.703 -36.375 17.050 1.00 62.97 272 THR A C 1
ATOM 2235 O O . THR A 1 272 ? 3.041 -37.461 17.505 1.00 62.97 272 THR A O 1
ATOM 2238 N N . MET A 1 273 ? 2.099 -36.243 15.869 1.00 62.16 273 MET A N 1
ATOM 2239 C CA . MET A 1 273 ? 1.852 -37.333 14.942 1.00 62.16 273 MET A CA 1
ATOM 2240 C C . MET A 1 273 ? 2.312 -36.891 13.563 1.00 62.16 273 MET A C 1
ATOM 2242 O O . MET A 1 273 ? 1.688 -36.022 12.940 1.00 62.16 273 MET A O 1
ATOM 2246 N N . ASP A 1 274 ? 3.409 -37.481 13.108 1.00 79.44 274 ASP A N 1
ATOM 2247 C CA . ASP A 1 274 ? 3.824 -37.379 11.719 1.00 79.44 274 ASP A CA 1
ATOM 2248 C C . ASP A 1 274 ? 2.837 -38.168 10.833 1.00 79.44 274 ASP A C 1
ATOM 2250 O O . ASP A 1 274 ? 2.057 -39.007 11.307 1.00 79.44 274 ASP A O 1
ATOM 2254 N N . GLU A 1 275 ? 2.840 -37.915 9.527 1.00 82.88 275 GLU A N 1
ATOM 2255 C CA . GLU A 1 275 ? 1.981 -38.624 8.568 1.00 82.88 275 GLU A CA 1
ATOM 2256 C C . GLU A 1 275 ? 2.243 -40.144 8.604 1.00 82.88 275 GLU A C 1
ATOM 2258 O O . GLU A 1 275 ? 1.326 -40.959 8.471 1.00 82.88 275 GLU A O 1
ATOM 2263 N N . ILE A 1 276 ? 3.489 -40.521 8.909 1.00 81.88 276 ILE A N 1
ATOM 2264 C CA . ILE A 1 276 ? 3.936 -41.902 9.108 1.00 81.88 276 ILE A CA 1
ATOM 2265 C C . ILE A 1 276 ? 3.305 -42.527 10.358 1.00 81.88 276 ILE A C 1
ATOM 2267 O O . ILE A 1 276 ? 2.851 -43.668 10.293 1.00 81.88 276 ILE A O 1
ATOM 2271 N N . ASP A 1 277 ? 3.207 -41.795 11.470 1.00 83.12 277 ASP A N 1
ATOM 2272 C CA . ASP A 1 277 ? 2.601 -42.308 12.708 1.00 83.12 277 ASP A CA 1
ATOM 2273 C C . ASP A 1 277 ? 1.107 -42.591 12.514 1.00 83.12 277 ASP A C 1
ATOM 2275 O O . ASP A 1 277 ? 0.571 -43.575 13.028 1.00 83.12 277 ASP A O 1
ATOM 2279 N N . ARG A 1 278 ? 0.429 -41.764 11.706 1.00 85.50 278 ARG A N 1
ATOM 2280 C CA . ARG A 1 278 ? -0.977 -41.983 11.330 1.00 85.50 278 ARG A CA 1
ATOM 2281 C C . ARG A 1 278 ? -1.148 -43.218 10.453 1.00 85.50 278 ARG A C 1
ATOM 2283 O O . ARG A 1 278 ? -2.094 -43.977 10.661 1.00 85.50 278 ARG A O 1
ATOM 2290 N N . LEU A 1 279 ? -0.253 -43.422 9.487 1.00 86.25 279 LEU A N 1
ATOM 2291 C CA . LEU A 1 279 ? -0.251 -44.623 8.649 1.00 86.25 279 LEU A CA 1
ATOM 2292 C C . LEU A 1 279 ? 0.033 -45.880 9.480 1.00 86.25 279 LEU A C 1
ATOM 2294 O O . LEU A 1 279 ? -0.671 -46.873 9.331 1.00 86.25 279 LEU A O 1
ATOM 2298 N N . LEU A 1 280 ? 0.989 -45.816 10.407 1.00 84.19 280 LEU A N 1
ATOM 2299 C CA . LEU A 1 280 ? 1.322 -46.920 11.304 1.00 84.19 280 LEU A CA 1
ATOM 2300 C C . LEU A 1 280 ? 0.150 -47.291 12.223 1.00 84.19 280 LEU A C 1
ATOM 2302 O O . LEU A 1 280 ? -0.183 -48.467 12.341 1.00 84.19 280 LEU A O 1
ATOM 2306 N N . LEU A 1 281 ? -0.516 -46.309 12.837 1.00 85.06 281 LEU A N 1
ATOM 2307 C CA . LEU A 1 281 ? -1.706 -46.564 13.657 1.00 85.06 281 LEU A CA 1
ATOM 2308 C C . LEU A 1 281 ? -2.863 -47.136 12.840 1.00 85.06 281 LEU A C 1
ATOM 2310 O O . LEU A 1 281 ? -3.586 -48.002 13.326 1.00 85.06 281 LEU A O 1
ATOM 2314 N N . LYS A 1 282 ? -3.025 -46.680 11.594 1.00 86.88 282 LYS A N 1
ATOM 2315 C CA . LYS A 1 282 ? -4.028 -47.223 10.681 1.00 86.88 282 LYS A CA 1
ATOM 2316 C C . LYS A 1 282 ? -3.756 -48.697 10.383 1.00 86.88 282 LYS A C 1
ATOM 2318 O O . LYS A 1 282 ? -4.675 -49.497 10.511 1.00 86.88 282 LYS A O 1
ATOM 2323 N N . GLU A 1 283 ? -2.517 -49.063 10.066 1.00 85.75 283 GLU A N 1
ATOM 2324 C CA . GLU A 1 283 ? -2.140 -50.465 9.839 1.00 85.75 283 GLU A CA 1
ATOM 2325 C C . GLU A 1 283 ? -2.270 -51.320 11.109 1.00 85.75 283 GLU A C 1
ATOM 2327 O O . GLU A 1 283 ? -2.783 -52.435 11.053 1.00 85.75 283 GLU A O 1
ATOM 2332 N N . LEU A 1 284 ? -1.893 -50.792 12.278 1.00 83.19 284 LEU A N 1
ATOM 2333 C CA . LEU A 1 284 ? -2.068 -51.496 13.553 1.00 83.19 284 LEU A CA 1
ATOM 2334 C C . LEU A 1 284 ? -3.547 -51.739 13.883 1.00 83.19 284 LEU A C 1
ATOM 2336 O O . LEU A 1 284 ? -3.892 -52.835 14.307 1.00 83.19 284 LEU A O 1
ATOM 2340 N N . SER A 1 285 ? -4.427 -50.770 13.615 1.00 78.00 285 SER A N 1
ATOM 2341 C CA . SER A 1 285 ? -5.876 -50.911 13.839 1.00 78.00 285 SER A CA 1
ATOM 2342 C C . SER A 1 285 ? -6.570 -51.904 12.900 1.00 78.00 285 SER A C 1
ATOM 2344 O O . SER A 1 285 ? -7.691 -52.319 13.169 1.00 78.00 285 SER A O 1
ATOM 2346 N N . ILE A 1 286 ? -5.931 -52.266 11.783 1.00 82.44 286 ILE A N 1
ATOM 2347 C CA . ILE A 1 286 ? -6.444 -53.253 10.820 1.00 82.44 286 ILE A CA 1
ATOM 2348 C C . ILE A 1 286 ? -6.077 -54.685 11.248 1.00 82.44 286 ILE A C 1
ATOM 2350 O O . ILE A 1 286 ? -6.710 -55.644 10.805 1.00 82.44 286 ILE A O 1
ATOM 2354 N N . HIS A 1 287 ? -5.058 -54.833 12.096 1.00 63.19 287 HIS A N 1
ATOM 2355 C CA . HIS A 1 287 ? -4.504 -56.118 12.521 1.00 63.19 287 HIS A CA 1
ATOM 2356 C C . HIS A 1 287 ? -4.832 -56.505 13.978 1.00 63.19 287 HIS A C 1
ATOM 2358 O O . HIS A 1 287 ? -4.314 -57.520 14.452 1.00 63.19 287 HIS A O 1
ATOM 2364 N N . GLU A 1 288 ? -5.708 -55.752 14.652 1.00 50.06 288 GLU A N 1
ATOM 2365 C CA . GLU A 1 288 ? -6.458 -56.178 15.852 1.00 50.06 288 GLU A CA 1
ATOM 2366 C C . GLU A 1 288 ? -7.817 -56.787 15.474 1.00 50.06 288 GLU A C 1
ATOM 2368 O O . GLU A 1 288 ? -8.202 -57.792 16.119 1.00 50.06 288 GLU A O 1
#

Sequence (288 aa):
FDQKALRLRYAEFMGEEEDSGLDIGNENLESLENEEQNEEEESEDPLAEYTHDHDNENEHNLVEEDDEEDSKNPLQQFLHDHDDPEEATLFTESLRSKLRNALNEMWDAELYLRLYEPTKSLPYQYRALELIQEIKNSARIYVHRIGFDPPPIKENKRLTGKLDDIVNYRKSLNLEMEDQYQFIKKALLRIEEILSEGKSISQENKMIFEEAGNELALEAINSPGKYLKALQFLKRLSEGKQLSDESLKEVQKGLFLAIPDSDPNPYKEISTMDEIDRLLLKELSIHE

Secondary structure (DSSP, 8-state):
--HHHHHHHHHHHTTTTTTS-------------------------TTTTT---------------------S-TTTTT---TT-TTTT-TTS--HHHHHHHHHHHHHHHHHHHHTT-HHHHHHHHHHHHHHHHHHHHHHHHHHTT----PPPPPGGGTT----TT--------------TTHHHHHHHHHHHHHHHH-----HHHHHHHHHHHHHHHHHHHH-HHHHHHHHHHHHHHHTT----HHHHHHHHHHHHTTSPPPP--------SS-HHHHHHHHHHHH--

Foldseek 3Di:
DDVVVVVVVVCVVLVVPVVDPPPPDDPDDDDDDDDDDDDDDDDDDPCPVVDDDDDPPDPPDDDDDDDDPDPDPPCVVVDPPPVPPVVVPPDDCPLSNLLVQLVVLVVVLVVCVVVVNNVVSVVSPVVSVVSVVVSVVVVVVVVPPVPPPDDDDDPVCPPVDDCPPPDDDDDDDDPPDDPLQVLLVVLLVVLVCCLPVVDAQDLVSLVSLVVNLVSLVVVCVVPVPLQVLLSVLSVCVNVRHDDDPVSSVSNSVSSVVSDDDPDPDPDPPPPVADPVNVVVVVVVVVVD

Radius of gyration: 43.48 Å; chains: 1; bounding box: 91×111×96 Å

pLDDT: mean 71.96, std 18.44, range [28.22, 97.19]